Protein AF-A0A9X5YQU6-F1 (afdb_monomer)

pLDDT: mean 77.99, std 21.04, range [36.53, 97.44]

Structure (mmCIF, N/CA/C/O backbone):
data_AF-A0A9X5YQU6-F1
#
_entry.id   AF-A0A9X5YQU6-F1
#
loop_
_atom_site.group_PDB
_atom_site.id
_atom_site.type_symbol
_atom_site.label_atom_id
_atom_site.label_alt_id
_atom_site.label_comp_id
_atom_site.label_asym_id
_atom_site.label_entity_id
_atom_site.label_seq_id
_atom_site.pdbx_PDB_ins_code
_atom_site.Cartn_x
_atom_site.Cartn_y
_atom_site.Cartn_z
_atom_site.occupancy
_atom_site.B_iso_or_equiv
_atom_site.auth_seq_id
_atom_site.auth_comp_id
_atom_site.auth_asym_id
_atom_site.auth_atom_id
_atom_site.pdbx_PDB_model_num
ATOM 1 N N . MET A 1 1 ? -5.990 -52.268 -48.394 1.00 36.59 1 MET A N 1
ATOM 2 C CA . MET A 1 1 ? -4.850 -53.117 -47.986 1.00 36.59 1 MET A CA 1
ATOM 3 C C . MET A 1 1 ? -3.747 -52.198 -47.472 1.00 36.59 1 MET A C 1
ATOM 5 O O . MET A 1 1 ? -3.470 -51.213 -48.138 1.00 36.59 1 MET A O 1
ATOM 9 N N . LEU A 1 2 ? -3.183 -52.524 -46.304 1.00 39.97 2 LEU A N 1
ATOM 10 C CA . LEU A 1 2 ? -2.034 -51.907 -45.615 1.00 39.97 2 LEU A CA 1
ATOM 11 C C . LEU A 1 2 ? -2.177 -50.510 -44.978 1.00 39.97 2 LEU A C 1
ATOM 13 O O . LEU A 1 2 ? -1.785 -49.480 -45.511 1.00 39.97 2 LEU A O 1
ATOM 17 N N . VAL A 1 3 ? -2.608 -50.573 -43.717 1.00 42.12 3 VAL A N 1
ATOM 18 C CA . VAL A 1 3 ? -2.121 -49.786 -42.575 1.00 42.12 3 VAL A CA 1
ATOM 19 C C . VAL A 1 3 ? -0.593 -49.628 -42.616 1.00 42.12 3 VAL A C 1
ATOM 21 O O . VAL A 1 3 ? 0.120 -50.625 -42.755 1.00 42.12 3 VAL A O 1
ATOM 24 N N . ARG A 1 4 ? -0.080 -48.415 -42.373 1.00 48.62 4 ARG A N 1
ATOM 25 C CA . ARG A 1 4 ? 1.233 -48.230 -41.738 1.00 48.62 4 ARG A CA 1
ATOM 26 C C . ARG A 1 4 ? 1.148 -47.205 -40.614 1.00 48.62 4 ARG A C 1
ATOM 28 O O . ARG A 1 4 ? 0.778 -46.055 -40.799 1.00 48.62 4 ARG A O 1
ATOM 35 N N . TYR A 1 5 ? 1.474 -47.733 -39.448 1.00 43.97 5 TYR A N 1
ATOM 36 C CA . TYR A 1 5 ? 1.559 -47.144 -38.128 1.00 43.97 5 TYR A CA 1
ATOM 37 C C . TYR A 1 5 ? 2.980 -46.587 -37.969 1.00 43.97 5 TYR A C 1
ATOM 39 O O . TYR A 1 5 ? 3.937 -47.329 -38.200 1.00 43.97 5 TYR A O 1
ATOM 47 N N . THR A 1 6 ? 3.146 -45.336 -37.548 1.00 53.56 6 THR A N 1
ATOM 48 C CA . THR A 1 6 ? 4.414 -44.857 -36.980 1.00 53.56 6 THR A CA 1
ATOM 49 C C . THR A 1 6 ? 4.153 -44.274 -35.602 1.00 53.56 6 THR A C 1
ATOM 51 O O . THR A 1 6 ? 3.213 -43.523 -35.361 1.00 53.56 6 THR A O 1
ATOM 54 N N . ARG A 1 7 ? 4.968 -44.751 -34.669 1.00 45.12 7 ARG A N 1
ATOM 55 C CA . ARG A 1 7 ? 4.883 -44.606 -33.222 1.00 45.12 7 ARG A CA 1
ATOM 56 C C . ARG A 1 7 ? 6.059 -43.728 -32.780 1.00 45.12 7 ARG A C 1
ATOM 58 O O . ARG A 1 7 ? 7.145 -43.926 -33.309 1.00 45.12 7 ARG A O 1
ATOM 65 N N . GLN A 1 8 ? 5.834 -42.932 -31.726 1.00 43.31 8 GLN A N 1
ATOM 66 C CA . GLN A 1 8 ? 6.831 -42.334 -30.810 1.00 43.31 8 GLN A CA 1
ATOM 67 C C . GLN A 1 8 ? 7.637 -41.155 -31.407 1.00 43.31 8 GLN A C 1
ATOM 69 O O . GLN A 1 8 ? 8.024 -41.186 -32.562 1.00 43.31 8 GLN A O 1
ATOM 74 N N . LEU A 1 9 ? 7.867 -40.038 -30.710 1.00 42.62 9 LEU A N 1
ATOM 75 C CA . LEU A 1 9 ? 8.398 -39.896 -29.354 1.00 42.62 9 LEU A CA 1
ATOM 76 C C . LEU A 1 9 ? 7.898 -38.607 -28.680 1.00 42.62 9 LEU A C 1
ATOM 78 O O . LEU A 1 9 ? 7.739 -37.568 -29.314 1.00 42.62 9 LEU A O 1
ATOM 82 N N . ALA A 1 10 ? 7.693 -38.702 -27.369 1.00 45.94 10 ALA A N 1
ATOM 83 C CA . ALA A 1 10 ? 7.540 -37.575 -26.466 1.00 45.94 10 ALA A CA 1
ATOM 84 C C . ALA A 1 10 ? 8.817 -36.722 -26.444 1.00 45.94 10 ALA A C 1
ATOM 86 O O . ALA A 1 10 ? 9.927 -37.255 -26.428 1.00 45.94 10 ALA A O 1
ATOM 87 N N . THR A 1 11 ? 8.675 -35.402 -26.362 1.00 42.62 11 THR A N 1
ATOM 88 C CA . THR A 1 11 ? 9.759 -34.530 -25.895 1.00 42.62 11 THR A CA 1
ATOM 89 C C . THR A 1 11 ? 9.145 -33.392 -25.095 1.00 42.62 11 THR A C 1
ATOM 91 O O . THR A 1 11 ? 8.716 -32.375 -25.630 1.00 42.62 11 THR A O 1
ATOM 94 N N . ALA A 1 12 ? 9.054 -33.616 -23.786 1.00 43.91 12 ALA A N 1
ATOM 95 C CA . ALA A 1 12 ? 8.952 -32.547 -22.813 1.00 43.91 12 ALA A CA 1
ATOM 96 C C . ALA A 1 12 ? 10.276 -31.768 -22.830 1.00 43.91 12 ALA A C 1
ATOM 98 O O . ALA A 1 12 ? 11.337 -32.367 -22.669 1.00 43.91 12 ALA A O 1
ATOM 99 N N . ALA A 1 13 ? 10.214 -30.453 -23.016 1.00 45.66 13 ALA A N 1
ATOM 100 C CA . ALA A 1 13 ? 11.346 -29.559 -22.808 1.00 45.66 13 ALA A CA 1
ATOM 101 C C . ALA A 1 13 ? 11.006 -28.621 -21.643 1.00 45.66 13 ALA A C 1
ATOM 103 O O . ALA A 1 13 ? 10.491 -27.523 -21.825 1.00 45.66 13 ALA A O 1
ATOM 104 N N . LEU A 1 14 ? 11.265 -29.113 -20.430 1.00 39.38 14 LEU A N 1
ATOM 105 C CA . LEU A 1 14 ? 11.505 -28.281 -19.257 1.00 39.38 14 LEU A CA 1
ATOM 106 C C . LEU A 1 14 ? 12.853 -27.586 -19.461 1.00 39.38 14 LEU A C 1
ATOM 108 O O . LEU A 1 14 ? 13.876 -28.263 -19.549 1.00 39.38 14 LEU A O 1
ATOM 112 N N . ILE A 1 15 ? 12.863 -26.255 -19.504 1.00 48.75 15 ILE A N 1
ATOM 113 C CA . ILE A 1 15 ? 14.087 -25.476 -19.307 1.00 48.75 15 ILE A CA 1
ATOM 114 C C . ILE A 1 15 ? 13.987 -24.847 -17.921 1.00 48.75 15 ILE A C 1
ATOM 116 O O . ILE A 1 15 ? 13.190 -23.944 -17.678 1.00 48.75 15 ILE A O 1
ATOM 120 N N . VAL A 1 16 ? 14.784 -25.396 -17.010 1.00 46.94 16 VAL A N 1
ATOM 121 C CA . VAL A 1 16 ? 15.061 -24.886 -15.668 1.00 46.94 16 VAL A CA 1
ATOM 122 C C . VAL A 1 16 ? 16.506 -24.384 -15.652 1.00 46.94 16 VAL A C 1
ATOM 124 O O . VAL A 1 16 ? 17.370 -25.022 -16.252 1.00 46.94 16 VAL A O 1
ATOM 127 N N . ALA A 1 17 ? 16.727 -23.321 -14.865 1.00 47.94 17 ALA A N 1
ATOM 128 C CA . ALA A 1 17 ? 18.002 -22.793 -14.352 1.00 47.94 17 ALA A CA 1
ATOM 129 C C . ALA A 1 17 ? 18.835 -21.921 -15.316 1.00 47.94 17 ALA A C 1
ATOM 131 O O . ALA A 1 17 ? 18.934 -22.201 -16.500 1.00 47.94 17 ALA A O 1
ATOM 132 N N . ALA A 1 18 ? 19.531 -20.866 -14.883 1.00 47.47 18 ALA A N 1
ATOM 133 C CA . ALA A 1 18 ? 19.632 -20.177 -13.595 1.00 47.47 18 ALA A CA 1
ATOM 134 C C . ALA A 1 18 ? 20.396 -18.860 -13.835 1.00 47.47 18 ALA A C 1
ATOM 136 O O . ALA A 1 18 ? 21.397 -18.854 -14.547 1.00 47.47 18 ALA A O 1
ATOM 137 N N . GLY A 1 19 ? 19.969 -17.770 -13.198 1.00 41.84 19 GLY A N 1
ATOM 138 C CA . GLY A 1 19 ? 20.799 -16.587 -12.979 1.00 41.84 19 GLY A CA 1
ATOM 139 C C . GLY A 1 19 ? 21.247 -16.572 -11.523 1.00 41.84 19 GLY A C 1
ATOM 140 O O . GLY A 1 19 ? 20.490 -16.166 -10.648 1.00 41.84 19 GLY A O 1
ATOM 141 N N . LEU A 1 20 ? 22.451 -17.078 -11.261 1.00 44.97 20 LEU A N 1
ATOM 142 C CA . LEU A 1 20 ? 23.114 -17.035 -9.960 1.00 44.97 20 LEU A CA 1
ATOM 143 C C . LEU A 1 20 ? 23.617 -15.611 -9.685 1.00 44.97 20 LEU A C 1
ATOM 145 O O . LEU A 1 20 ? 24.660 -15.213 -10.196 1.00 44.97 20 LEU A O 1
ATOM 149 N N . GLY A 1 21 ? 22.908 -14.870 -8.839 1.00 43.97 21 GLY A N 1
ATOM 150 C CA . GLY A 1 21 ? 23.491 -13.798 -8.037 1.00 43.97 21 GLY A CA 1
ATOM 151 C C . GLY A 1 21 ? 23.770 -14.343 -6.640 1.00 43.97 21 GLY A C 1
ATOM 152 O O . GLY A 1 21 ? 22.859 -14.451 -5.826 1.00 43.97 21 GLY A O 1
ATOM 153 N N . MET A 1 22 ? 25.011 -14.751 -6.372 1.00 55.25 22 MET A N 1
ATOM 154 C CA . MET A 1 22 ? 25.433 -15.190 -5.042 1.00 55.25 22 MET A CA 1
ATOM 155 C C . MET A 1 22 ? 25.561 -13.982 -4.106 1.00 55.25 22 MET A C 1
ATOM 157 O O . MET A 1 22 ? 26.561 -13.271 -4.127 1.00 55.25 22 MET A O 1
ATOM 161 N N . GLY A 1 23 ? 24.557 -13.799 -3.254 1.00 40.53 23 GLY A N 1
ATOM 162 C CA . GLY A 1 23 ? 24.645 -13.105 -1.973 1.00 40.53 23 GLY A CA 1
ATOM 163 C C . GLY A 1 23 ? 24.073 -14.038 -0.90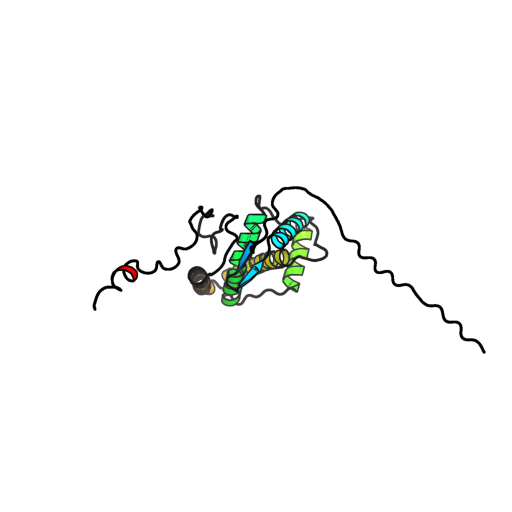7 1.00 40.53 23 GLY A C 1
ATOM 164 O O . GLY A 1 23 ? 22.960 -14.534 -1.044 1.00 40.53 23 GLY A O 1
ATOM 165 N N . ALA A 1 24 ? 24.883 -14.370 0.090 1.00 39.75 24 ALA A N 1
ATOM 166 C CA . ALA A 1 24 ? 24.650 -15.426 1.068 1.00 39.75 24 ALA A CA 1
ATOM 167 C C . ALA A 1 24 ? 23.357 -15.267 1.908 1.00 39.75 24 ALA A C 1
ATOM 169 O O . ALA A 1 24 ? 22.931 -14.156 2.208 1.00 39.75 24 ALA A O 1
ATOM 170 N N . CYS A 1 25 ? 22.812 -16.411 2.353 1.00 45.75 25 CYS A N 1
ATOM 171 C CA . CYS A 1 25 ? 21.700 -16.598 3.306 1.00 45.75 25 CYS A CA 1
ATOM 172 C C . CYS A 1 25 ? 20.262 -16.425 2.769 1.00 45.75 25 CYS A C 1
ATOM 174 O O . CYS A 1 25 ? 19.501 -15.577 3.231 1.00 45.75 25 CYS A 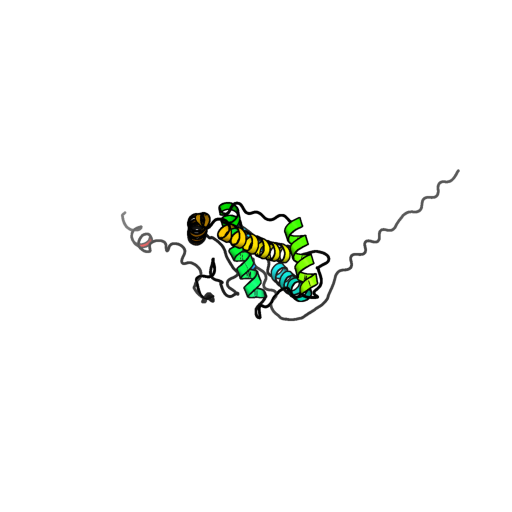O 1
ATOM 176 N N . SER A 1 26 ? 19.812 -17.337 1.902 1.00 43.44 26 SER A N 1
ATOM 177 C CA . SER A 1 26 ? 18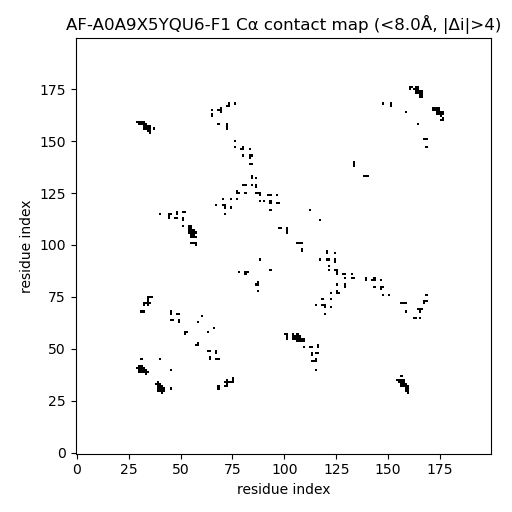.383 -17.572 1.619 1.00 43.44 26 SER A CA 1
ATOM 178 C C . SER A 1 26 ? 17.676 -18.274 2.796 1.00 43.44 26 SER A C 1
ATOM 180 O O . SER A 1 26 ? 17.098 -19.346 2.644 1.00 43.44 26 SER A O 1
ATOM 182 N N . ALA A 1 27 ? 17.733 -17.707 4.001 1.00 45.53 27 ALA A N 1
ATOM 183 C CA . ALA A 1 27 ? 16.906 -18.165 5.113 1.00 45.53 27 ALA A CA 1
ATOM 184 C C . ALA A 1 27 ? 15.466 -17.667 4.885 1.00 45.53 27 ALA A C 1
ATOM 186 O O . ALA A 1 27 ? 15.116 -16.563 5.295 1.00 45.53 27 ALA A O 1
ATOM 187 N N . HIS A 1 28 ? 14.638 -18.442 4.179 1.00 52.38 28 HIS A N 1
ATOM 188 C CA . HIS A 1 28 ? 13.181 -18.263 4.211 1.00 52.38 28 HIS A CA 1
ATOM 189 C C . HIS A 1 28 ? 12.593 -19.260 5.213 1.00 52.38 28 HIS A C 1
ATOM 191 O O . HIS A 1 28 ? 12.450 -20.442 4.906 1.00 52.38 28 HIS A O 1
ATOM 197 N N . PRO A 1 29 ? 12.245 -18.775 6.413 1.00 53.28 29 PRO A N 1
ATOM 198 C CA . PRO A 1 29 ? 10.864 -18.956 6.837 1.00 53.28 29 PRO A CA 1
ATOM 199 C C . PRO A 1 29 ? 10.295 -17.651 7.409 1.00 53.28 29 PRO A C 1
ATOM 201 O O . PRO A 1 29 ? 10.808 -17.095 8.376 1.00 53.28 29 PRO A O 1
ATOM 204 N N . GLY A 1 30 ? 9.216 -17.162 6.799 1.00 70.50 30 GLY A N 1
ATOM 205 C CA . GLY A 1 30 ? 8.407 -16.074 7.343 1.00 70.50 30 GLY A CA 1
ATOM 206 C C . GLY A 1 30 ? 7.910 -15.101 6.280 1.00 70.50 30 GLY A C 1
ATOM 207 O O . GLY A 1 30 ? 8.664 -14.672 5.404 1.00 70.50 30 GLY A O 1
ATOM 208 N N . ALA A 1 31 ? 6.636 -14.734 6.393 1.00 88.12 31 ALA A N 1
ATOM 209 C CA . ALA A 1 31 ? 6.042 -13.607 5.689 1.00 88.12 31 ALA A CA 1
ATOM 210 C C . ALA A 1 31 ? 6.908 -12.344 5.836 1.00 88.12 31 ALA A C 1
ATOM 212 O O . ALA A 1 31 ? 7.532 -12.137 6.878 1.00 88.12 31 ALA A O 1
ATOM 213 N N . ALA A 1 32 ? 6.942 -11.491 4.813 1.00 92.25 32 ALA A N 1
ATOM 214 C CA . ALA A 1 32 ? 7.393 -10.112 4.960 1.00 92.25 32 ALA A CA 1
ATOM 215 C C . ALA A 1 32 ? 6.386 -9.312 5.797 1.00 92.25 32 ALA A C 1
ATOM 217 O O . ALA A 1 32 ? 6.794 -8.573 6.692 1.00 92.25 32 ALA A O 1
ATOM 218 N N . VAL A 1 33 ? 5.093 -9.498 5.511 1.00 93.88 33 VAL A N 1
ATOM 219 C CA . VAL A 1 33 ? 3.958 -8.885 6.211 1.00 93.88 33 VAL A CA 1
ATOM 220 C C . VAL A 1 33 ? 2.815 -9.897 6.288 1.00 93.88 33 VAL A C 1
ATOM 222 O O . VAL A 1 33 ? 2.523 -10.571 5.300 1.00 93.88 33 VAL A O 1
ATOM 225 N N . VAL A 1 34 ? 2.164 -9.981 7.442 1.00 93.88 34 VAL A N 1
ATOM 226 C CA . VAL A 1 34 ? 0.837 -10.573 7.635 1.00 93.88 34 VAL A CA 1
ATOM 227 C C . VAL A 1 34 ? -0.079 -9.439 8.080 1.00 93.88 34 VAL A C 1
ATOM 229 O O . VAL A 1 34 ? 0.239 -8.756 9.051 1.00 93.88 34 VAL A O 1
ATOM 232 N N . THR A 1 35 ? -1.158 -9.180 7.351 1.00 93.94 35 THR A N 1
ATOM 233 C CA . THR A 1 35 ? -2.113 -8.107 7.673 1.00 93.94 35 THR A CA 1
ATOM 234 C C . THR A 1 35 ? -3.050 -8.515 8.817 1.00 93.94 35 THR A C 1
ATOM 236 O O . THR A 1 35 ? -3.077 -9.682 9.210 1.00 93.94 35 THR A O 1
ATOM 239 N N . SER A 1 36 ? -3.852 -7.579 9.337 1.00 90.69 36 SER A N 1
ATOM 240 C CA . SER A 1 36 ? -4.857 -7.875 10.374 1.00 90.69 36 SER A CA 1
ATOM 241 C C . SER A 1 36 ? -5.938 -8.847 9.890 1.00 90.69 36 SER A C 1
ATOM 243 O O . SER A 1 36 ? -6.470 -9.623 10.677 1.00 90.69 36 SER A O 1
ATOM 245 N N . SER A 1 37 ? -6.238 -8.841 8.590 1.00 92.38 37 SER A N 1
ATOM 246 C CA . SER A 1 37 ? -7.135 -9.785 7.915 1.00 92.38 37 SER A CA 1
ATOM 247 C C . SER A 1 37 ? -6.510 -11.174 7.688 1.00 92.38 37 SER A C 1
ATOM 249 O O . SER A 1 37 ? -7.162 -12.066 7.145 1.00 92.38 37 SER A O 1
ATOM 251 N N . GLY A 1 38 ? -5.255 -11.387 8.105 1.00 91.75 38 GLY A N 1
ATOM 252 C CA . GLY A 1 38 ? -4.528 -12.654 7.962 1.00 91.75 38 GLY A CA 1
ATOM 253 C C . GLY A 1 38 ? -3.868 -12.844 6.594 1.00 91.75 38 GLY A C 1
ATOM 254 O O . GLY A 1 38 ? -3.310 -13.906 6.302 1.00 91.75 38 GLY A O 1
ATOM 255 N N . VAL A 1 39 ? -3.899 -11.821 5.739 1.00 95.00 39 VAL A N 1
ATOM 256 C CA . VAL A 1 39 ? -3.323 -11.887 4.403 1.00 95.00 39 VAL A CA 1
ATOM 257 C C . VAL A 1 39 ? -1.800 -11.842 4.487 1.00 95.00 39 VAL A C 1
ATOM 259 O O . VAL A 1 39 ? -1.215 -10.922 5.048 1.00 95.00 39 VAL A O 1
ATOM 262 N N . THR A 1 40 ? -1.143 -12.836 3.892 1.00 95.25 40 THR A N 1
ATOM 263 C CA . THR A 1 40 ? 0.317 -12.968 3.917 1.00 95.25 40 THR A CA 1
ATOM 264 C C . THR A 1 40 ? 0.955 -12.474 2.617 1.00 95.25 40 THR A C 1
ATOM 266 O O . THR A 1 40 ? 0.485 -12.799 1.523 1.00 95.25 40 THR A O 1
ATOM 269 N N . TYR A 1 41 ? 2.054 -11.732 2.747 1.00 95.69 41 TYR A N 1
ATOM 270 C CA . TYR A 1 41 ? 2.932 -11.302 1.658 1.00 95.69 41 TYR A CA 1
ATOM 271 C C . TYR A 1 41 ? 4.361 -11.758 1.934 1.00 95.69 41 TYR A C 1
ATOM 273 O O . TYR A 1 41 ? 4.877 -11.596 3.041 1.00 95.69 41 TYR A O 1
ATOM 281 N N . SER A 1 42 ? 5.011 -12.332 0.933 1.00 94.94 42 SER A N 1
ATOM 282 C CA . SER A 1 42 ? 6.382 -12.834 0.994 1.00 94.94 42 SER A CA 1
ATOM 283 C C . SER A 1 42 ? 7.417 -11.740 0.728 1.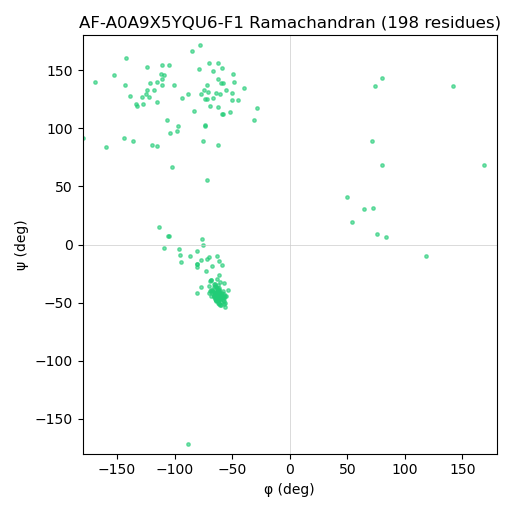00 94.94 42 SER A C 1
ATOM 285 O O . SER A 1 42 ? 7.117 -10.654 0.238 1.00 94.94 42 SER A O 1
ATOM 287 N N . ASN A 1 43 ? 8.683 -12.033 1.031 1.00 92.31 43 ASN A N 1
ATOM 288 C CA . ASN A 1 43 ? 9.772 -11.109 0.713 1.00 92.31 43 ASN A CA 1
ATOM 289 C C . ASN A 1 43 ? 10.028 -10.998 -0.792 1.00 92.31 43 ASN A C 1
ATOM 291 O O . ASN A 1 43 ? 10.410 -9.927 -1.245 1.00 92.31 43 ASN A O 1
ATOM 295 N N . ALA A 1 44 ? 9.791 -12.080 -1.539 1.00 93.50 44 ALA A N 1
ATOM 296 C CA . ALA A 1 44 ? 9.922 -12.089 -2.991 1.00 93.50 44 ALA A CA 1
ATOM 297 C C . ALA A 1 44 ? 8.886 -11.165 -3.645 1.00 93.50 44 ALA A C 1
ATOM 299 O O . ALA A 1 44 ? 9.240 -10.387 -4.519 1.00 93.50 44 ALA A O 1
ATOM 300 N N . GLU A 1 45 ? 7.636 -11.171 -3.164 1.00 95.81 45 GLU A N 1
ATOM 301 C CA . GLU A 1 45 ? 6.609 -10.241 -3.657 1.00 95.81 45 GLU A CA 1
ATOM 302 C C . GLU A 1 45 ? 6.947 -8.775 -3.326 1.00 95.81 45 GLU A C 1
ATOM 304 O O . GLU A 1 45 ? 6.649 -7.878 -4.112 1.00 95.81 45 GLU A O 1
ATOM 309 N N . VAL A 1 46 ? 7.587 -8.509 -2.178 1.00 94.94 46 VAL A N 1
ATOM 310 C CA . VAL A 1 46 ? 8.068 -7.158 -1.829 1.00 94.94 46 VAL A CA 1
ATOM 311 C C . VAL A 1 46 ? 9.208 -6.715 -2.751 1.00 94.94 46 VAL A C 1
ATOM 313 O O . VAL A 1 46 ? 9.253 -5.554 -3.146 1.00 94.94 46 VAL A O 1
ATOM 316 N N . GLU A 1 47 ? 10.123 -7.617 -3.099 1.00 93.69 47 GLU A N 1
ATOM 317 C CA . GLU A 1 47 ? 11.240 -7.332 -4.007 1.00 93.69 47 GLU A CA 1
ATOM 318 C C . GLU A 1 47 ? 10.766 -7.138 -5.455 1.00 93.69 47 GLU A C 1
ATOM 320 O O . GLU A 1 47 ? 11.162 -6.173 -6.108 1.00 93.69 47 GLU A O 1
ATOM 325 N N . GLU A 1 48 ? 9.835 -7.975 -5.923 1.00 95.25 48 GLU A N 1
ATOM 326 C CA . GLU A 1 48 ? 9.164 -7.807 -7.215 1.00 95.25 48 GLU A CA 1
ATOM 327 C C . GLU A 1 48 ? 8.468 -6.442 -7.301 1.00 95.25 48 GLU A C 1
ATOM 329 O O . GLU A 1 48 ? 8.631 -5.715 -8.283 1.00 95.25 48 GLU A O 1
ATOM 334 N N . ALA A 1 49 ? 7.733 -6.057 -6.255 1.00 96.00 49 ALA A N 1
ATOM 335 C CA . ALA A 1 49 ? 7.072 -4.762 -6.216 1.00 96.00 49 ALA A CA 1
ATOM 336 C C . ALA A 1 49 ? 8.061 -3.595 -6.188 1.00 96.00 49 ALA A C 1
ATOM 338 O O . ALA A 1 49 ? 7.817 -2.581 -6.836 1.00 96.00 49 ALA A O 1
ATOM 339 N N . ALA A 1 50 ? 9.195 -3.727 -5.495 1.00 94.75 50 ALA A N 1
ATOM 340 C CA . ALA A 1 50 ? 10.231 -2.699 -5.511 1.00 94.75 50 ALA A CA 1
ATOM 341 C C . ALA A 1 50 ? 10.773 -2.468 -6.930 1.00 94.75 50 ALA A C 1
ATOM 343 O O . ALA A 1 50 ? 10.913 -1.315 -7.345 1.00 94.75 50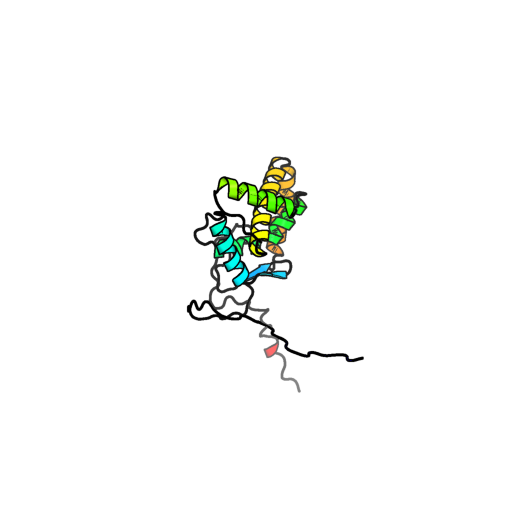 ALA A O 1
ATOM 344 N N . GLN A 1 51 ? 11.001 -3.543 -7.691 1.00 93.56 51 GLN A N 1
ATOM 345 C CA . GLN A 1 51 ? 11.423 -3.444 -9.087 1.00 93.56 51 GLN A CA 1
ATOM 346 C C . GLN A 1 51 ? 10.337 -2.805 -9.966 1.00 93.56 51 GLN A C 1
ATOM 348 O O . GLN A 1 51 ? 10.625 -1.874 -10.714 1.00 93.56 51 GLN A O 1
ATOM 353 N N . GLN A 1 52 ? 9.078 -3.236 -9.836 1.00 95.25 52 GLN A N 1
ATOM 354 C CA . GLN A 1 52 ? 7.974 -2.671 -10.622 1.00 95.25 52 GLN A CA 1
ATOM 355 C C . GLN A 1 52 ? 7.753 -1.182 -10.321 1.00 95.25 52 GLN A C 1
ATOM 357 O O . GLN A 1 52 ? 7.561 -0.395 -11.244 1.00 95.25 52 GLN A O 1
ATOM 362 N N . LEU A 1 53 ? 7.841 -0.760 -9.055 1.00 93.50 53 LEU A N 1
ATOM 363 C CA . LEU A 1 53 ? 7.754 0.655 -8.679 1.00 93.50 53 LEU A CA 1
ATOM 364 C C . LEU A 1 53 ? 8.899 1.488 -9.259 1.00 93.50 53 LEU A C 1
ATOM 366 O O . LEU A 1 53 ? 8.679 2.639 -9.642 1.00 93.50 53 LEU A O 1
ATOM 370 N N . PHE A 1 54 ? 10.107 0.923 -9.320 1.00 91.25 54 PHE A N 1
ATOM 371 C CA . PHE A 1 54 ? 11.254 1.573 -9.945 1.00 91.25 54 PHE A CA 1
ATOM 372 C C . PHE A 1 54 ? 1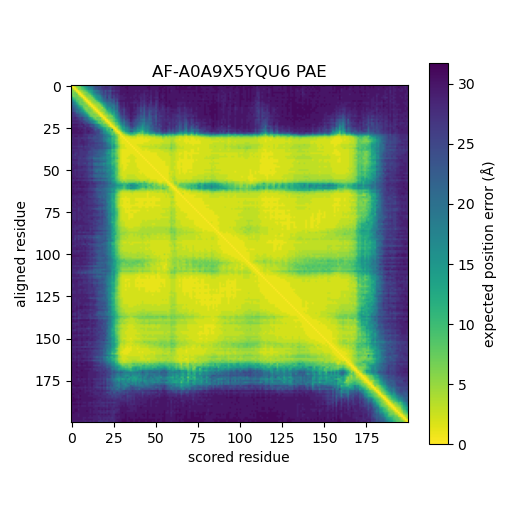1.021 1.779 -11.449 1.00 91.25 54 PHE A C 1
ATOM 374 O O . PHE A 1 54 ? 11.148 2.903 -11.937 1.00 91.25 54 PHE A O 1
ATOM 381 N N . ASP A 1 55 ? 10.585 0.740 -12.166 1.00 92.12 55 ASP A N 1
ATOM 382 C CA . ASP A 1 55 ? 10.306 0.802 -13.610 1.00 92.12 55 ASP A CA 1
ATOM 383 C C . ASP A 1 55 ? 9.152 1.770 -13.936 1.00 92.12 55 ASP A C 1
ATOM 385 O O . ASP A 1 55 ? 9.188 2.520 -14.918 1.00 92.12 55 ASP A O 1
ATOM 389 N N . MET A 1 56 ? 8.143 1.813 -13.065 1.00 93.25 56 MET A N 1
ATOM 390 C CA . MET A 1 56 ? 7.025 2.757 -13.134 1.00 93.25 56 MET A CA 1
ATOM 391 C C . MET A 1 56 ? 7.422 4.196 -12.773 1.00 93.25 56 MET A C 1
ATOM 393 O O . MET A 1 56 ? 6.633 5.118 -13.001 1.00 93.25 56 MET A O 1
ATOM 397 N N . LYS A 1 57 ? 8.620 4.406 -12.204 1.00 91.06 57 LYS A N 1
ATOM 398 C CA . LYS A 1 57 ? 9.042 5.667 -11.571 1.00 91.06 57 LYS A CA 1
ATOM 399 C C . LYS A 1 57 ? 7.998 6.173 -10.568 1.00 91.06 57 LYS A C 1
ATOM 401 O O . LYS A 1 57 ? 7.673 7.356 -10.532 1.00 91.06 57 LYS A O 1
ATOM 406 N N . ALA A 1 58 ? 7.437 5.245 -9.798 1.00 85.12 58 ALA A N 1
ATOM 407 C CA . ALA A 1 58 ? 6.295 5.457 -8.909 1.00 85.12 58 ALA A CA 1
ATOM 408 C C . ALA A 1 58 ? 6.686 5.527 -7.422 1.00 85.12 58 ALA A C 1
ATOM 410 O O . ALA A 1 58 ? 5.816 5.537 -6.555 1.00 85.12 58 ALA A O 1
ATOM 411 N N . SER A 1 59 ? 7.983 5.548 -7.105 1.00 79.19 59 SER A N 1
ATOM 412 C CA . SER A 1 59 ? 8.475 5.661 -5.732 1.00 79.19 59 SER A CA 1
ATOM 413 C C . SER A 1 59 ? 9.494 6.784 -5.604 1.00 79.19 59 SER A C 1
ATOM 415 O O . SER A 1 59 ? 10.508 6.794 -6.296 1.00 79.19 59 SER A O 1
ATOM 417 N N . GLU A 1 60 ? 9.249 7.676 -4.649 1.00 68.31 60 GLU A N 1
ATOM 418 C CA . GLU A 1 60 ? 10.193 8.713 -4.212 1.00 68.31 60 GLU A CA 1
ATOM 419 C C . GLU A 1 60 ? 10.987 8.284 -2.960 1.00 68.31 60 GLU A C 1
ATOM 421 O O . GLU A 1 60 ? 11.871 9.003 -2.497 1.00 68.31 60 GLU A O 1
ATOM 426 N N . SER A 1 61 ? 10.677 7.111 -2.390 1.00 70.88 61 SER A N 1
ATOM 427 C CA . SER A 1 61 ? 11.299 6.621 -1.155 1.00 70.88 61 SER A CA 1
ATOM 428 C C . SER A 1 61 ? 12.728 6.138 -1.393 1.00 70.88 61 SER A C 1
ATOM 430 O O . SER A 1 61 ? 12.975 5.327 -2.287 1.00 70.88 61 SER A O 1
ATOM 432 N N . THR A 1 62 ? 13.655 6.562 -0.532 1.00 71.62 62 THR A N 1
ATOM 433 C CA . THR A 1 62 ? 15.034 6.050 -0.488 1.00 71.62 62 THR A CA 1
ATOM 434 C C . THR A 1 62 ? 15.121 4.635 0.089 1.00 71.62 62 THR A C 1
ATOM 436 O O . THR A 1 62 ? 16.058 3.908 -0.231 1.00 71.62 62 THR A O 1
ATOM 439 N N . ASP A 1 63 ? 14.127 4.217 0.881 1.00 84.94 63 ASP A N 1
ATOM 440 C CA . ASP A 1 63 ? 13.933 2.835 1.332 1.00 84.94 63 ASP A CA 1
ATOM 441 C C . ASP A 1 63 ? 12.574 2.328 0.833 1.00 84.94 63 ASP A C 1
ATOM 443 O O . ASP A 1 63 ? 11.529 2.434 1.490 1.00 84.94 63 ASP A O 1
ATOM 447 N N . ILE A 1 64 ? 12.584 1.828 -0.402 1.00 87.56 64 ILE A N 1
ATOM 448 C CA . ILE A 1 64 ? 11.402 1.288 -1.079 1.00 87.56 64 ILE A CA 1
ATOM 449 C C . ILE A 1 64 ? 10.858 0.079 -0.306 1.00 87.56 64 ILE A C 1
ATOM 451 O O . ILE A 1 64 ? 9.652 -0.033 -0.105 1.00 87.56 64 ILE A O 1
ATOM 455 N N . GLY A 1 65 ? 11.731 -0.797 0.201 1.00 91.12 65 GLY A N 1
ATOM 456 C CA . GLY A 1 65 ? 11.323 -2.004 0.918 1.00 91.12 65 GLY A CA 1
ATOM 457 C C . GLY A 1 65 ? 10.573 -1.700 2.217 1.00 91.12 65 GLY A C 1
ATOM 458 O O . GLY A 1 65 ? 9.542 -2.317 2.495 1.00 91.12 65 GLY A O 1
ATOM 459 N N . TYR A 1 66 ? 11.059 -0.745 3.014 1.00 89.94 66 TYR A N 1
ATOM 460 C CA . TYR A 1 66 ? 10.340 -0.262 4.194 1.00 89.94 66 TYR A CA 1
ATOM 461 C C . TYR A 1 66 ? 8.990 0.365 3.815 1.00 89.94 66 TYR A C 1
ATOM 463 O O . TYR A 1 66 ? 7.968 0.029 4.417 1.00 89.94 66 TYR A O 1
ATOM 471 N N . GLY A 1 67 ? 8.965 1.209 2.776 1.00 90.69 67 GLY A N 1
ATOM 472 C CA . GLY A 1 67 ? 7.741 1.843 2.278 1.00 90.69 67 GLY A CA 1
ATOM 473 C C . GLY A 1 67 ? 6.667 0.832 1.861 1.00 90.69 67 GLY A C 1
ATOM 474 O O . GLY A 1 67 ? 5.510 0.958 2.266 1.00 90.69 67 GLY A O 1
ATOM 475 N N . ILE A 1 68 ? 7.060 -0.216 1.131 1.00 94.75 68 ILE A N 1
ATOM 476 C CA . ILE A 1 68 ? 6.162 -1.300 0.715 1.00 94.75 68 ILE A CA 1
ATOM 477 C C . ILE A 1 68 ? 5.576 -2.010 1.935 1.00 94.75 68 ILE A C 1
ATOM 479 O O . ILE A 1 68 ? 4.358 -2.128 2.048 1.00 94.75 68 ILE A O 1
ATOM 483 N N . ARG A 1 69 ? 6.418 -2.454 2.881 1.00 94.25 69 ARG A N 1
ATOM 484 C CA . ARG A 1 69 ? 5.941 -3.183 4.071 1.00 94.25 69 ARG A CA 1
ATOM 485 C C . ARG A 1 69 ? 5.016 -2.327 4.928 1.00 94.25 69 ARG A C 1
ATOM 487 O O . ARG A 1 69 ? 3.998 -2.829 5.389 1.00 94.25 69 ARG A O 1
ATOM 494 N N . LYS A 1 70 ? 5.325 -1.035 5.086 1.00 91.81 70 LYS A N 1
ATOM 495 C CA . LYS A 1 70 ? 4.447 -0.068 5.756 1.00 91.81 70 LYS A CA 1
ATOM 496 C C . LYS A 1 70 ? 3.093 0.046 5.063 1.00 91.81 70 LYS A C 1
ATOM 498 O O . LYS A 1 70 ? 2.072 0.051 5.743 1.00 91.81 70 LYS A O 1
ATOM 503 N N . SER A 1 71 ? 3.076 0.153 3.739 1.00 93.50 71 SER A N 1
ATOM 504 C CA . SER A 1 71 ? 1.831 0.275 2.980 1.00 93.50 71 SER A CA 1
ATOM 505 C C . SER A 1 71 ? 0.982 -0.998 3.086 1.00 93.50 71 SER A C 1
ATOM 507 O O . SER A 1 71 ? -0.193 -0.917 3.428 1.00 93.50 71 SER A O 1
ATOM 509 N N . LEU A 1 72 ? 1.592 -2.180 2.938 1.00 95.69 72 LEU A N 1
ATOM 510 C CA . LEU A 1 72 ? 0.914 -3.470 3.133 1.00 95.69 72 LEU A CA 1
ATOM 511 C C . LEU A 1 72 ? 0.338 -3.617 4.549 1.00 95.69 72 LEU A C 1
ATOM 513 O O . LEU A 1 72 ? -0.806 -4.027 4.714 1.00 95.69 72 LEU A O 1
ATOM 517 N N . ALA A 1 73 ? 1.108 -3.236 5.568 1.00 92.81 73 ALA A N 1
ATOM 518 C CA . ALA A 1 73 ? 0.695 -3.274 6.969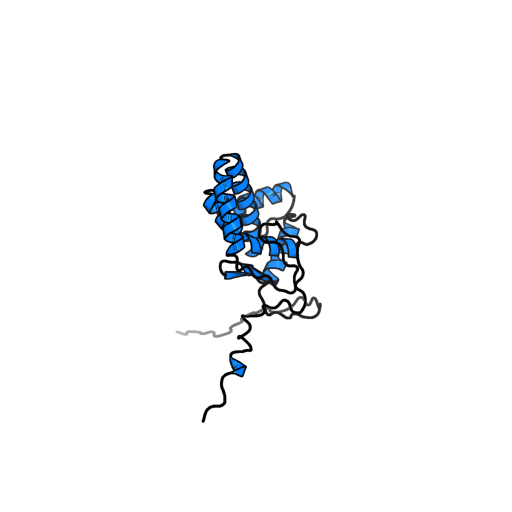 1.00 92.81 73 ALA A CA 1
ATOM 519 C C . ALA A 1 73 ? -0.512 -2.376 7.285 1.00 92.81 73 ALA A C 1
ATOM 521 O O . ALA A 1 73 ? -1.246 -2.639 8.232 1.00 92.81 73 ALA A O 1
ATOM 522 N N . ASN A 1 74 ? -0.722 -1.316 6.505 1.00 92.12 74 ASN A N 1
ATOM 523 C CA . ASN A 1 74 ? -1.825 -0.375 6.693 1.00 92.12 74 ASN A CA 1
ATOM 524 C C . ASN A 1 74 ? -2.936 -0.539 5.642 1.00 92.12 74 ASN A C 1
ATOM 526 O O . ASN A 1 74 ? -3.851 0.279 5.611 1.00 92.12 74 ASN A O 1
ATOM 530 N N . HIS A 1 75 ? -2.885 -1.571 4.792 1.00 95.38 75 HIS A N 1
ATOM 531 C CA . HIS A 1 75 ? -3.896 -1.777 3.752 1.00 95.38 75 HIS A CA 1
ATOM 532 C C . HIS A 1 75 ? -5.295 -1.993 4.347 1.00 95.38 75 HIS A C 1
ATOM 534 O O . HIS A 1 75 ? -6.214 -1.255 4.009 1.00 95.38 75 HIS A O 1
ATOM 540 N N . ASP A 1 76 ? -5.446 -2.914 5.307 1.00 95.19 76 ASP A N 1
ATOM 541 C CA . ASP A 1 76 ? -6.749 -3.183 5.941 1.00 95.19 76 ASP A CA 1
ATOM 542 C C . ASP A 1 76 ? -7.321 -1.937 6.647 1.00 95.19 76 ASP A C 1
ATOM 544 O O . ASP A 1 76 ? -8.534 -1.727 6.668 1.00 95.19 76 ASP A O 1
ATOM 548 N N . LEU A 1 77 ? -6.449 -1.079 7.194 1.00 93.75 77 LEU A N 1
ATOM 549 C CA . LEU A 1 77 ? -6.850 0.209 7.760 1.00 93.75 77 LEU A CA 1
ATOM 550 C C . LEU A 1 77 ? -7.432 1.126 6.679 1.00 93.75 77 LEU A C 1
ATOM 552 O O . LEU A 1 77 ? -8.486 1.717 6.893 1.00 93.75 77 LEU A O 1
ATOM 556 N N . LEU A 1 78 ? -6.760 1.251 5.530 1.00 94.44 78 LEU A N 1
ATOM 557 C CA . LEU A 1 78 ? -7.245 2.068 4.414 1.00 94.44 78 LEU A CA 1
ATOM 558 C C . LEU A 1 78 ? -8.576 1.549 3.870 1.00 94.44 78 LEU A C 1
ATOM 560 O O . LEU A 1 78 ? -9.453 2.357 3.581 1.00 94.44 78 LEU A O 1
ATOM 564 N N . VAL A 1 79 ? -8.752 0.229 3.789 1.00 96.50 79 VAL A N 1
ATOM 565 C CA . VAL A 1 79 ? -10.031 -0.385 3.409 1.00 96.50 79 VAL A CA 1
ATOM 566 C C . VAL A 1 79 ? -11.118 -0.033 4.428 1.00 96.50 79 VAL A C 1
ATOM 568 O O . VAL A 1 79 ? -12.150 0.509 4.048 1.00 96.50 79 VAL A O 1
ATOM 571 N N . THR A 1 80 ? -10.859 -0.224 5.726 1.00 94.50 80 THR A N 1
ATOM 572 C CA . THR A 1 80 ? -11.818 0.073 6.812 1.00 94.50 80 THR A CA 1
ATOM 573 C C . THR A 1 80 ? -12.224 1.552 6.839 1.00 94.50 80 THR A C 1
ATOM 575 O O . THR A 1 80 ? -13.400 1.902 6.978 1.00 94.50 80 THR A O 1
ATOM 578 N N . VAL A 1 81 ? -11.249 2.451 6.698 1.00 93.56 81 VAL A N 1
ATOM 579 C CA . VAL A 1 81 ? -11.501 3.896 6.638 1.00 93.56 81 VAL A CA 1
ATOM 580 C C . VAL A 1 81 ? -12.247 4.260 5.354 1.00 93.56 81 VAL A C 1
ATOM 582 O O . VAL A 1 81 ? -13.163 5.080 5.395 1.00 93.56 81 VAL A O 1
ATOM 585 N N . GLY A 1 82 ? -11.900 3.626 4.232 1.00 94.88 82 GLY A N 1
ATOM 586 C CA . GLY A 1 82 ? -12.606 3.756 2.962 1.00 94.88 82 GLY A CA 1
ATOM 587 C C . GLY A 1 82 ? -14.081 3.407 3.105 1.00 94.88 82 GLY A C 1
ATOM 588 O O . GLY A 1 82 ? -14.934 4.246 2.822 1.00 94.88 82 GLY A O 1
ATOM 589 N N . GLU A 1 83 ? -14.389 2.229 3.642 1.00 96.56 83 GLU A N 1
ATOM 590 C CA . GLU A 1 83 ? -15.757 1.781 3.915 1.00 96.56 83 GLU A CA 1
ATOM 591 C C . GLU A 1 83 ? -16.514 2.769 4.812 1.00 96.56 83 GLU A C 1
ATOM 593 O O . GLU A 1 83 ? -17.645 3.147 4.501 1.00 96.56 83 GLU A O 1
ATOM 598 N N . THR A 1 84 ? -15.865 3.265 5.870 1.00 94.31 84 THR A N 1
ATOM 599 C CA . THR A 1 84 ? -16.431 4.272 6.785 1.00 94.31 84 THR A CA 1
ATOM 600 C C . THR A 1 84 ? -16.766 5.584 6.067 1.00 94.31 84 THR A C 1
ATOM 602 O O . THR A 1 84 ? -17.794 6.203 6.339 1.00 94.31 84 THR A O 1
ATOM 605 N N . ALA A 1 85 ? -15.932 5.997 5.111 1.00 93.50 85 ALA A N 1
ATOM 606 C CA . ALA A 1 85 ? -16.170 7.169 4.273 1.00 93.50 85 ALA A CA 1
ATOM 607 C C . ALA A 1 85 ? -17.140 6.898 3.098 1.00 93.50 85 ALA A C 1
ATOM 609 O O . ALA A 1 85 ? -17.506 7.825 2.370 1.00 93.50 85 ALA A O 1
ATOM 610 N N . GLY A 1 86 ? -17.573 5.650 2.885 1.00 95.31 86 GLY A N 1
ATOM 611 C CA . GLY A 1 86 ? -18.377 5.246 1.726 1.00 95.31 86 GLY A CA 1
ATOM 612 C C . GLY A 1 86 ? -17.583 5.215 0.413 1.00 95.31 86 GLY A C 1
ATOM 613 O O . GLY A 1 86 ? -18.128 5.505 -0.652 1.00 95.31 86 GLY A O 1
ATOM 614 N N . VAL A 1 87 ? -16.291 4.909 0.495 1.00 95.25 87 VAL A N 1
ATOM 615 C CA . VAL A 1 87 ? -15.332 4.811 -0.609 1.00 95.25 87 VAL A CA 1
ATOM 616 C C . VAL A 1 87 ? -14.927 3.351 -0.803 1.00 95.25 87 VAL A C 1
ATOM 618 O O . VAL A 1 87 ? -14.651 2.631 0.149 1.00 95.25 87 VAL A O 1
ATOM 621 N N . SER A 1 88 ? -14.848 2.924 -2.060 1.00 93.88 88 SER A N 1
ATOM 622 C CA . SER A 1 88 ? -14.247 1.650 -2.462 1.00 93.88 88 SER A CA 1
ATOM 623 C C . SER A 1 88 ? -13.486 1.839 -3.771 1.00 93.88 88 SER A C 1
ATOM 625 O O . SER A 1 88 ? -13.716 2.816 -4.492 1.00 93.88 88 SER A O 1
ATOM 627 N N . VAL A 1 89 ? -12.567 0.921 -4.062 1.00 95.12 89 VAL A N 1
ATOM 628 C CA . VAL A 1 89 ? -11.734 0.953 -5.266 1.00 95.12 89 VAL A CA 1
ATOM 629 C C . VAL A 1 89 ? -11.947 -0.318 -6.074 1.00 95.12 89 VAL A C 1
ATOM 631 O O . VAL A 1 89 ? -12.058 -1.414 -5.538 1.00 95.12 89 VAL A O 1
ATOM 634 N N . THR A 1 90 ? -12.023 -0.152 -7.388 1.00 94.88 90 THR A N 1
ATOM 635 C CA . THR A 1 90 ? -12.117 -1.239 -8.366 1.00 94.88 90 THR A CA 1
ATOM 636 C C . THR A 1 90 ? -10.788 -1.430 -9.087 1.00 94.88 90 THR A C 1
ATOM 638 O O . THR A 1 90 ? -10.035 -0.471 -9.281 1.00 94.88 90 THR A O 1
ATOM 641 N N . ASP A 1 91 ? -10.539 -2.638 -9.595 1.00 93.12 91 ASP A N 1
ATOM 642 C CA . ASP A 1 91 ? -9.334 -2.936 -10.383 1.00 93.12 91 ASP A CA 1
ATOM 643 C C . ASP A 1 91 ? -9.153 -1.979 -11.571 1.00 93.12 91 ASP A C 1
ATOM 645 O O . ASP A 1 91 ? -8.046 -1.509 -11.834 1.00 93.12 91 ASP A O 1
ATOM 649 N N . THR A 1 92 ? -10.248 -1.610 -12.245 1.00 94.56 92 THR A N 1
ATOM 650 C CA . THR A 1 92 ? -10.224 -0.669 -13.374 1.00 94.56 92 THR A CA 1
ATOM 651 C C . THR A 1 92 ? -9.790 0.738 -12.959 1.00 94.56 92 THR A C 1
ATOM 653 O O . THR A 1 92 ? -9.091 1.414 -13.718 1.00 94.56 92 THR A O 1
ATOM 656 N N . GLN A 1 93 ? -10.168 1.198 -11.762 1.00 95.69 93 GLN A N 1
ATOM 657 C CA . GLN A 1 93 ? -9.683 2.477 -11.235 1.00 95.69 93 GLN A CA 1
ATOM 658 C C . GLN A 1 93 ? -8.185 2.412 -10.943 1.00 95.69 93 GLN A C 1
ATOM 660 O O . GLN A 1 93 ? -7.471 3.355 -11.279 1.00 95.69 93 GLN A O 1
ATOM 665 N N . VAL A 1 94 ? -7.697 1.289 -10.407 1.00 96.25 94 VAL A N 1
ATOM 666 C CA . VAL A 1 94 ? -6.260 1.068 -10.190 1.00 96.25 94 VAL A CA 1
ATOM 667 C C . VAL A 1 94 ? -5.500 1.081 -11.518 1.00 96.25 94 VAL A C 1
ATOM 669 O O . VAL A 1 94 ? -4.505 1.790 -11.642 1.00 96.25 94 VAL A O 1
ATOM 672 N N . ASP A 1 95 ? -5.978 0.362 -12.537 1.00 94.75 95 ASP A N 1
ATOM 673 C CA . ASP A 1 95 ? -5.356 0.361 -13.870 1.00 94.75 95 ASP A CA 1
ATOM 674 C C . ASP A 1 95 ? -5.315 1.765 -14.481 1.00 94.75 95 ASP A C 1
ATOM 676 O O . ASP A 1 95 ? -4.290 2.198 -15.013 1.00 94.75 95 ASP A O 1
ATOM 680 N N . THR A 1 96 ? -6.423 2.499 -14.373 1.00 94.81 96 THR A N 1
ATOM 681 C CA . THR A 1 96 ? -6.531 3.867 -14.888 1.00 94.81 96 THR A CA 1
ATOM 682 C C . THR A 1 96 ? -5.556 4.800 -14.174 1.00 94.81 96 THR A C 1
ATOM 684 O O . THR A 1 96 ? -4.846 5.567 -14.827 1.00 94.81 96 THR A O 1
ATOM 687 N N . TYR A 1 97 ? -5.483 4.711 -12.845 1.00 94.25 97 TYR A N 1
ATOM 688 C CA . TYR A 1 97 ? -4.541 5.472 -12.033 1.00 94.25 97 TYR A CA 1
ATOM 689 C C . TYR A 1 97 ? -3.095 5.193 -12.452 1.00 94.25 97 TYR A C 1
ATOM 691 O O . TYR A 1 97 ? -2.332 6.124 -12.712 1.00 94.25 97 TYR A O 1
ATOM 699 N N . VAL A 1 98 ? -2.735 3.916 -12.606 1.00 94.44 98 VAL A N 1
ATOM 700 C CA . VAL A 1 98 ? -1.390 3.502 -13.018 1.00 94.44 98 VAL A CA 1
ATOM 701 C C . VAL A 1 98 ? -1.033 4.061 -14.388 1.00 94.44 98 VAL A C 1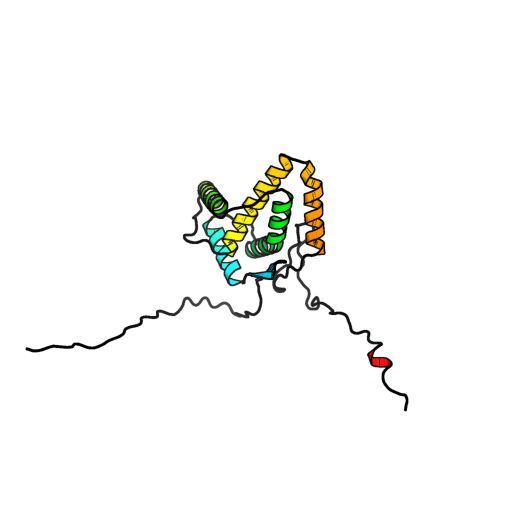
ATOM 703 O O . VAL A 1 98 ? 0.043 4.640 -14.542 1.00 94.44 98 VAL A O 1
ATOM 706 N N . GLN A 1 99 ? -1.932 3.954 -15.370 1.00 93.81 99 GLN A N 1
ATOM 707 C CA . GLN A 1 99 ? -1.695 4.510 -16.702 1.00 93.81 99 GLN A CA 1
ATOM 708 C C . GLN A 1 99 ? -1.467 6.024 -16.662 1.00 93.81 99 GLN A C 1
ATOM 710 O O . GLN A 1 99 ? -0.527 6.520 -17.283 1.00 93.81 99 GLN A O 1
ATOM 715 N N . GLN A 1 100 ? -2.287 6.765 -15.914 1.00 93.56 100 GLN A N 1
ATOM 716 C CA . GLN A 1 100 ? -2.132 8.215 -15.787 1.00 93.56 100 GLN A CA 1
ATOM 717 C C . GLN A 1 100 ? -0.829 8.595 -15.081 1.00 93.56 100 GLN A C 1
ATOM 719 O O . GLN A 1 100 ? -0.147 9.531 -15.499 1.00 93.56 100 GLN A O 1
ATOM 724 N N . MET A 1 101 ? -0.467 7.867 -14.027 1.00 92.69 101 MET A N 1
ATOM 725 C CA . MET A 1 101 ? 0.769 8.090 -13.290 1.00 92.69 101 MET A CA 1
ATOM 726 C C . MET A 1 101 ? 1.990 7.888 -14.189 1.00 92.69 101 MET A C 1
ATOM 728 O O . MET A 1 101 ? 2.830 8.784 -14.262 1.00 92.69 101 MET A O 1
ATOM 732 N N . VAL A 1 102 ? 2.080 6.771 -14.922 1.00 93.19 102 VAL A N 1
ATOM 733 C CA . VAL A 1 102 ? 3.252 6.522 -15.777 1.00 93.19 102 VAL A CA 1
ATOM 734 C C . VAL A 1 102 ? 3.335 7.482 -16.965 1.00 93.19 102 VAL A C 1
ATOM 736 O O . VAL A 1 102 ? 4.435 7.845 -17.374 1.00 93.19 102 VAL A O 1
ATOM 739 N N . GLN A 1 103 ? 2.193 7.951 -17.490 1.00 92.56 103 GLN A N 1
ATOM 740 C CA . GLN A 1 103 ? 2.158 8.980 -18.535 1.00 92.56 103 GLN A CA 1
ATOM 741 C C . GLN A 1 103 ? 2.769 10.297 -18.043 1.00 92.56 103 GLN A C 1
ATOM 743 O O . GLN A 1 103 ? 3.413 11.000 -18.818 1.00 92.56 103 GLN A O 1
ATOM 748 N N . ARG A 1 104 ? 2.592 10.623 -16.756 1.00 90.25 104 ARG A N 1
ATOM 749 C CA . ARG A 1 104 ? 3.166 11.821 -16.127 1.00 90.25 104 ARG A CA 1
ATOM 750 C C . ARG A 1 104 ? 4.632 11.627 -15.737 1.00 90.25 104 ARG A C 1
ATOM 752 O O . ARG A 1 104 ? 5.427 12.539 -15.935 1.00 90.25 104 ARG A O 1
ATOM 759 N N . SER A 1 105 ? 4.995 10.464 -15.193 1.00 88.38 105 SER A N 1
ATOM 760 C CA . SER A 1 105 ? 6.360 10.181 -14.717 1.00 88.38 105 SER A CA 1
ATOM 761 C C . SER A 1 105 ? 7.335 9.796 -15.840 1.00 88.38 105 SER A C 1
ATOM 763 O O . SER A 1 105 ? 8.555 9.808 -15.650 1.00 88.38 105 SER A O 1
ATOM 765 N N . GLY A 1 106 ? 6.819 9.426 -17.018 1.00 91.12 106 GLY A N 1
ATOM 766 C CA . GLY A 1 106 ? 7.608 8.829 -18.096 1.00 91.12 106 GLY A CA 1
ATOM 767 C C . GLY A 1 106 ? 8.180 7.460 -17.709 1.00 91.12 106 GLY A C 1
ATOM 768 O O . GLY A 1 106 ? 9.304 7.134 -18.104 1.00 91.12 106 GLY A O 1
ATOM 769 N N . GLY A 1 107 ? 7.473 6.727 -16.845 1.00 92.50 107 GLY A N 1
ATOM 770 C CA . GLY A 1 107 ? 7.768 5.346 -16.464 1.00 92.50 107 GLY A CA 1
ATOM 771 C C . GLY A 1 107 ? 7.109 4.330 -17.399 1.00 92.50 107 GLY A C 1
ATOM 772 O O . GLY A 1 107 ? 6.540 4.687 -18.432 1.00 92.50 107 GLY A O 1
ATOM 773 N N . VAL A 1 108 ? 7.173 3.053 -17.028 1.00 91.69 108 VAL A N 1
ATOM 774 C CA . VAL A 1 108 ? 6.597 1.945 -17.805 1.00 91.69 108 VAL A CA 1
ATOM 775 C C . VAL A 1 108 ? 5.518 1.239 -16.989 1.00 91.69 108 VAL A C 1
ATOM 777 O O . VAL A 1 108 ? 5.744 0.914 -15.827 1.00 91.69 108 VAL A O 1
ATOM 780 N N . VAL A 1 109 ? 4.349 0.976 -17.589 1.00 90.31 109 VAL A N 1
ATOM 781 C CA . VAL A 1 109 ? 3.359 0.070 -16.979 1.00 90.31 109 VAL A CA 1
ATOM 782 C C . VAL A 1 109 ? 3.889 -1.362 -17.082 1.00 90.31 109 VAL A C 1
ATOM 784 O O . VAL A 1 109 ? 4.175 -1.803 -18.199 1.00 90.31 109 VAL A O 1
ATOM 787 N N . PRO A 1 110 ? 3.992 -2.117 -15.975 1.00 86.31 110 PRO A N 1
ATOM 788 C CA . PRO A 1 110 ? 4.336 -3.529 -16.032 1.00 86.31 110 PRO A CA 1
ATOM 789 C C . PRO A 1 110 ? 3.324 -4.294 -16.889 1.00 86.31 110 PRO A C 1
ATOM 791 O O . PRO A 1 110 ? 2.120 -4.073 -16.771 1.00 86.31 110 PRO A O 1
ATOM 794 N N . ALA A 1 111 ? 3.794 -5.233 -17.717 1.00 87.75 111 ALA A N 1
ATOM 795 C CA . ALA A 1 111 ? 2.906 -6.074 -18.532 1.00 87.75 111 ALA A CA 1
ATOM 796 C C . ALA A 1 111 ? 1.888 -6.844 -17.670 1.00 87.75 111 ALA A C 1
ATOM 798 O O . ALA A 1 111 ? 0.748 -7.056 -18.077 1.00 87.75 111 ALA A O 1
ATOM 799 N N . GLN A 1 112 ? 2.306 -7.223 -16.463 1.00 90.44 112 GLN A N 1
ATOM 800 C CA . GLN A 1 112 ? 1.451 -7.722 -15.402 1.00 90.44 112 GLN A CA 1
ATOM 801 C C . GLN A 1 112 ? 1.921 -7.101 -14.088 1.00 90.44 112 GLN A C 1
ATOM 803 O O . GLN A 1 112 ? 3.106 -7.167 -13.766 1.00 90.44 112 GLN A O 1
ATOM 808 N N . MET A 1 113 ? 1.002 -6.494 -13.337 1.00 93.94 113 MET A N 1
ATOM 809 C CA . MET A 1 113 ? 1.308 -6.030 -11.985 1.00 93.94 113 MET A CA 1
ATOM 810 C C . MET A 1 113 ? 1.330 -7.211 -11.022 1.00 93.94 113 MET A C 1
ATOM 812 O O . MET A 1 113 ? 0.373 -7.987 -10.953 1.00 93.94 113 MET A O 1
ATOM 816 N N . GLY A 1 114 ? 2.411 -7.301 -10.252 1.00 96.06 114 GLY A N 1
ATOM 817 C CA . GLY A 1 114 ? 2.504 -8.205 -9.118 1.00 96.06 114 GLY A CA 1
ATOM 818 C C . GLY A 1 114 ? 1.453 -7.858 -8.065 1.00 96.06 114 GLY A C 1
ATOM 819 O O . GLY A 1 114 ? 0.975 -6.722 -7.966 1.00 96.06 114 GLY A O 1
ATOM 820 N N . ARG A 1 115 ? 1.094 -8.847 -7.246 1.00 96.56 115 ARG A N 1
ATOM 821 C CA . ARG A 1 115 ? 0.040 -8.713 -6.233 1.00 96.56 115 ARG A CA 1
ATOM 822 C C . ARG A 1 115 ? 0.307 -7.572 -5.250 1.00 96.56 115 ARG A C 1
ATOM 824 O O . ARG A 1 115 ? -0.595 -6.793 -4.963 1.00 96.56 115 ARG A O 1
ATOM 831 N N . VAL A 1 116 ? 1.544 -7.450 -4.766 1.00 97.31 116 VAL A N 1
ATOM 832 C CA . VAL A 1 116 ? 1.935 -6.355 -3.867 1.00 97.31 116 VAL A CA 1
ATOM 833 C C . VAL A 1 116 ? 1.829 -5.013 -4.584 1.00 97.31 116 VAL A C 1
ATOM 835 O O . VAL A 1 116 ? 1.189 -4.115 -4.057 1.00 97.31 116 VAL A O 1
ATOM 838 N N . THR A 1 117 ? 2.357 -4.876 -5.802 1.00 96.50 117 THR A N 1
ATOM 839 C CA . THR A 1 117 ? 2.257 -3.630 -6.582 1.00 96.50 117 THR A CA 1
ATOM 840 C C . THR A 1 117 ? 0.811 -3.180 -6.752 1.00 96.50 117 THR A C 1
ATOM 842 O O . THR A 1 117 ? 0.509 -2.012 -6.526 1.00 96.50 117 THR A O 1
ATOM 845 N N . ARG A 1 118 ? -0.100 -4.107 -7.072 1.00 96.94 118 ARG A N 1
ATOM 846 C CA . ARG A 1 118 ? -1.539 -3.830 -7.174 1.00 96.94 118 ARG A CA 1
ATOM 847 C C . ARG A 1 118 ? -2.101 -3.248 -5.874 1.00 96.94 118 ARG A C 1
ATOM 849 O O . ARG A 1 118 ? -2.722 -2.193 -5.932 1.00 96.94 118 ARG A O 1
ATOM 856 N N . VAL A 1 119 ? -1.810 -3.863 -4.727 1.00 97.44 119 VAL A N 1
ATOM 857 C CA . VAL A 1 119 ? -2.239 -3.368 -3.404 1.00 97.44 119 VAL A CA 1
ATOM 858 C C . VAL A 1 119 ? -1.664 -1.982 -3.101 1.00 97.44 119 VAL A C 1
ATOM 860 O O . VAL A 1 119 ? -2.351 -1.126 -2.554 1.00 97.44 119 VAL A O 1
ATOM 863 N N . LEU A 1 120 ? -0.412 -1.712 -3.477 1.00 95.88 120 LEU A N 1
ATOM 864 C CA . LEU A 1 120 ? 0.192 -0.391 -3.274 1.00 95.88 120 LEU A CA 1
ATOM 865 C C . LEU A 1 120 ? -0.503 0.691 -4.107 1.00 95.88 120 LEU A C 1
ATOM 867 O O . LEU A 1 120 ? -0.725 1.796 -3.617 1.00 95.88 120 LEU A O 1
ATOM 871 N N . MET A 1 121 ? -0.848 0.378 -5.357 1.00 95.94 121 MET A N 1
ATOM 872 C CA . MET A 1 121 ? -1.574 1.305 -6.225 1.00 95.94 121 MET A CA 1
ATOM 873 C C . MET A 1 121 ? -3.006 1.511 -5.736 1.00 95.94 121 MET A C 1
ATOM 875 O O . MET A 1 121 ? -3.485 2.639 -5.704 1.00 95.94 121 MET A O 1
ATOM 879 N N . GLU A 1 122 ? -3.664 0.445 -5.288 1.00 97.44 122 GLU A N 1
ATOM 880 C CA . GLU A 1 122 ? -4.971 0.518 -4.643 1.00 97.44 122 GLU A CA 1
ATOM 881 C C . GLU A 1 122 ? -4.940 1.408 -3.397 1.00 97.44 122 GLU A C 1
ATOM 883 O O . GLU A 1 122 ? -5.781 2.291 -3.269 1.00 97.44 122 GLU A O 1
ATOM 888 N N . ASN A 1 123 ? -3.933 1.261 -2.531 1.00 95.62 123 ASN A N 1
ATOM 889 C CA . ASN A 1 123 ? -3.754 2.106 -1.349 1.00 95.62 123 ASN A CA 1
ATOM 890 C C . ASN A 1 123 ? -3.641 3.592 -1.701 1.00 95.62 123 ASN A C 1
ATOM 892 O O . ASN A 1 123 ? -4.214 4.429 -1.003 1.00 95.62 123 ASN A O 1
ATOM 896 N N . ASN A 1 124 ? -2.932 3.925 -2.782 1.00 93.25 124 ASN A N 1
ATOM 897 C CA . ASN A 1 124 ? -2.827 5.306 -3.249 1.00 93.25 124 ASN A CA 1
ATOM 898 C C . ASN A 1 124 ? -4.190 5.847 -3.704 1.00 93.25 124 ASN A C 1
ATOM 900 O O . ASN A 1 124 ? -4.570 6.950 -3.313 1.00 93.25 124 ASN A O 1
ATOM 904 N N . VAL A 1 125 ? -4.944 5.058 -4.478 1.00 96.31 125 VAL A N 1
ATOM 905 C CA . VAL A 1 125 ? -6.285 5.445 -4.947 1.00 96.31 125 VAL A CA 1
ATOM 906 C C . VAL A 1 125 ? -7.264 5.564 -3.774 1.00 96.31 125 VAL A C 1
ATOM 908 O O . VAL A 1 125 ? -8.008 6.540 -3.701 1.00 96.31 125 VAL A O 1
ATOM 911 N N . LEU A 1 126 ? -7.243 4.621 -2.826 1.00 96.06 126 LEU A N 1
ATOM 912 C CA . LEU A 1 126 ? -8.044 4.677 -1.601 1.00 96.06 126 LEU A CA 1
ATOM 913 C C . LEU A 1 126 ? -7.750 5.962 -0.827 1.00 96.06 126 LEU A C 1
ATOM 915 O O . LEU A 1 126 ? -8.677 6.700 -0.503 1.00 96.06 126 LEU A O 1
ATOM 919 N N . ALA A 1 127 ? -6.474 6.262 -0.573 1.00 93.38 127 ALA A N 1
ATOM 920 C CA . ALA A 1 127 ? -6.078 7.459 0.160 1.00 93.38 127 ALA A CA 1
ATOM 921 C C . ALA A 1 127 ? -6.539 8.751 -0.540 1.00 93.38 127 ALA A C 1
ATOM 923 O O . ALA A 1 127 ? -7.044 9.659 0.120 1.00 93.38 127 ALA A O 1
ATOM 924 N N . GLU A 1 128 ? -6.410 8.836 -1.867 1.00 92.75 128 GLU A N 1
ATOM 925 C CA . GLU A 1 128 ? -6.879 9.987 -2.647 1.00 92.75 128 GLU A CA 1
ATOM 926 C C . GLU A 1 128 ? -8.402 10.166 -2.536 1.00 92.75 128 GLU A C 1
ATOM 928 O O . GLU A 1 128 ? -8.878 11.259 -2.216 1.00 92.75 128 GLU A O 1
ATOM 933 N N . LEU A 1 129 ? -9.170 9.087 -2.717 1.00 94.69 129 LEU A N 1
ATOM 934 C CA . LEU A 1 129 ? -1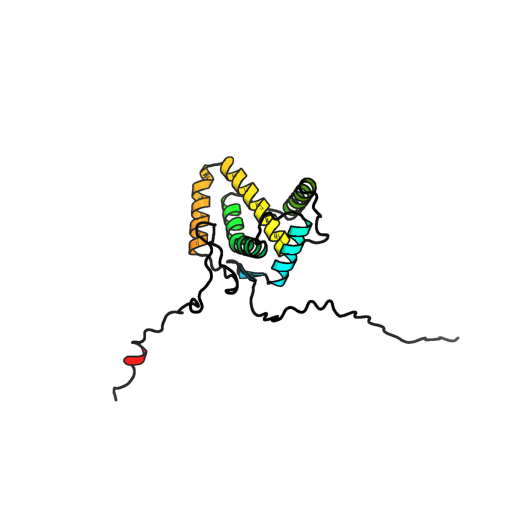0.631 9.127 -2.657 1.00 94.69 129 LEU A CA 1
ATOM 935 C C . LEU A 1 129 ? -11.161 9.406 -1.245 1.00 94.69 129 LEU A C 1
ATOM 937 O O . LEU A 1 129 ? -12.113 10.173 -1.101 1.00 94.69 129 LEU A O 1
ATOM 941 N N . ILE A 1 130 ? -10.539 8.841 -0.205 1.00 94.12 130 ILE A N 1
ATOM 942 C CA . ILE A 1 130 ? -10.865 9.133 1.199 1.00 94.12 130 ILE A CA 1
ATOM 943 C C . ILE A 1 130 ? -10.649 10.621 1.481 1.00 94.12 130 ILE A C 1
ATOM 945 O O . ILE A 1 130 ? -11.551 11.288 1.987 1.00 94.12 130 ILE A O 1
ATOM 949 N N . ASN A 1 131 ? -9.492 11.169 1.100 1.00 91.56 131 ASN A N 1
ATOM 950 C CA . ASN A 1 131 ? -9.185 12.582 1.315 1.00 91.56 131 ASN A CA 1
ATOM 951 C C . ASN A 1 131 ? -10.164 13.497 0.571 1.00 91.56 131 ASN A C 1
ATOM 953 O O . ASN A 1 131 ? -10.663 14.463 1.149 1.00 91.56 131 ASN A O 1
ATOM 957 N N . MET A 1 132 ? -10.493 13.181 -0.686 1.00 93.50 132 MET A N 1
ATOM 958 C CA . MET A 1 132 ? -11.527 13.905 -1.428 1.00 93.50 132 MET A CA 1
ATOM 959 C C . MET A 1 132 ? -12.879 13.852 -0.715 1.00 93.50 132 MET A C 1
ATOM 961 O O . MET A 1 132 ? -13.584 14.859 -0.650 1.00 93.50 132 MET A O 1
ATOM 965 N N . LYS A 1 133 ? -13.253 12.690 -0.175 1.00 92.62 133 LYS A N 1
ATOM 966 C CA . LYS A 1 133 ? -14.535 12.500 0.499 1.00 92.62 133 LYS A CA 1
ATOM 967 C C . LYS A 1 133 ? -14.624 13.285 1.808 1.00 92.62 133 LYS A C 1
ATOM 969 O O . LYS A 1 133 ? -15.648 13.920 2.042 1.00 92.62 133 LYS A O 1
ATOM 974 N N . LEU A 1 134 ? -13.553 13.311 2.601 1.00 90.50 134 LEU A N 1
ATOM 975 C CA . LEU A 1 134 ? -13.457 14.121 3.822 1.00 90.50 134 LEU A CA 1
ATOM 976 C C . LEU A 1 134 ? -13.530 15.625 3.524 1.00 90.50 134 LEU A C 1
ATOM 978 O O . LEU A 1 134 ? -14.209 16.361 4.231 1.00 90.50 134 LEU A O 1
ATOM 982 N N . GLN A 1 135 ? -12.903 16.084 2.435 1.00 92.81 135 GLN A N 1
ATOM 983 C CA . GLN A 1 135 ? -13.012 17.483 1.999 1.00 92.81 135 GLN A CA 1
ATOM 984 C C . GLN A 1 135 ? -14.434 17.856 1.555 1.00 92.81 135 GLN A C 1
ATOM 986 O O . GLN A 1 135 ? -14.861 18.995 1.736 1.00 92.81 135 GLN A O 1
ATOM 991 N N . GLN A 1 136 ? -15.165 16.913 0.954 1.00 95.88 136 GLN A N 1
ATOM 992 C CA . GLN A 1 136 ? -16.549 17.116 0.517 1.00 95.88 136 GLN A CA 1
ATOM 993 C C . GLN A 1 136 ? -17.550 17.060 1.675 1.00 95.88 136 GLN A C 1
ATOM 995 O O . GLN A 1 136 ? -18.537 17.796 1.657 1.00 95.88 136 GLN A O 1
ATOM 1000 N N . ASP A 1 137 ? -17.316 16.192 2.660 1.00 94.19 137 ASP A N 1
ATOM 1001 C CA . ASP A 1 137 ? -18.162 16.040 3.842 1.00 94.19 137 ASP A CA 1
ATOM 1002 C C . ASP A 1 137 ? -17.323 15.931 5.129 1.00 94.19 137 ASP A C 1
ATOM 1004 O O . ASP A 1 137 ? -17.019 14.826 5.591 1.00 94.19 137 ASP A O 1
ATOM 1008 N N . PRO A 1 138 ? -16.997 17.074 5.762 1.00 91.62 138 PRO A N 1
ATOM 1009 C CA . PRO A 1 138 ? -16.218 17.108 7.002 1.00 91.62 138 PRO A CA 1
ATOM 1010 C C . PRO A 1 138 ? -16.881 16.391 8.186 1.00 91.62 138 PRO A C 1
ATOM 1012 O O . PRO A 1 138 ? -16.235 16.107 9.188 1.00 91.62 138 PRO A O 1
ATOM 1015 N N . ARG A 1 139 ? -18.178 16.057 8.110 1.00 95.31 139 ARG A N 1
ATOM 1016 C CA . ARG A 1 139 ? -18.862 15.305 9.180 1.00 95.31 139 ARG A CA 1
ATOM 1017 C C . ARG A 1 139 ? -18.341 13.874 9.306 1.00 95.31 139 ARG A C 1
ATOM 1019 O O . ARG A 1 139 ? -18.567 13.241 10.335 1.00 95.31 139 ARG A O 1
ATOM 1026 N N . LEU A 1 140 ? -17.664 13.373 8.273 1.00 91.50 140 LEU A N 1
ATOM 1027 C CA . LEU A 1 140 ? -17.048 12.052 8.247 1.00 91.50 140 LEU A CA 1
ATOM 1028 C C . LEU A 1 140 ? -15.730 11.985 9.033 1.00 91.50 140 LEU A C 1
ATOM 1030 O O . LEU A 1 140 ? -15.295 10.878 9.337 1.00 91.50 140 LEU A O 1
ATOM 1034 N N . GLU A 1 141 ? -15.130 13.120 9.417 1.00 88.38 141 GLU A N 1
ATOM 1035 C CA . GLU A 1 141 ? -13.864 13.154 10.170 1.00 88.38 141 GLU A CA 1
ATOM 1036 C C . GLU A 1 141 ? -13.954 12.360 11.480 1.00 88.38 141 GLU A C 1
ATOM 1038 O O . GLU A 1 141 ? -13.151 11.462 11.712 1.00 88.38 141 GLU A O 1
ATOM 1043 N N . GLY A 1 142 ? -14.982 12.609 12.299 1.00 91.56 142 GLY A N 1
ATOM 1044 C CA . GLY A 1 142 ? -15.172 11.905 13.573 1.00 91.56 142 GLY A CA 1
ATOM 1045 C C . GLY A 1 142 ? -15.311 10.380 13.425 1.00 91.56 142 GLY A C 1
ATOM 1046 O O . GLY A 1 142 ? -14.588 9.641 14.095 1.00 91.56 142 GLY A O 1
ATOM 1047 N N . PRO A 1 143 ? -16.214 9.879 12.558 1.00 93.56 143 PRO A N 1
ATOM 1048 C CA . PRO A 1 143 ? -16.313 8.452 12.250 1.00 93.56 143 PRO A CA 1
ATOM 1049 C C . PRO A 1 143 ? -15.011 7.836 11.721 1.00 93.56 143 PRO A C 1
ATOM 1051 O O . PRO A 1 143 ? -14.640 6.745 12.151 1.00 93.56 143 PRO A O 1
ATOM 1054 N N . VAL A 1 144 ? -14.300 8.527 10.824 1.00 90.75 144 VAL A N 1
ATOM 1055 C CA . VAL A 1 144 ? -13.022 8.053 10.272 1.00 90.75 144 VAL A CA 1
ATOM 1056 C C . VAL A 1 144 ? -11.943 7.981 11.352 1.00 90.75 144 VAL A C 1
ATOM 1058 O O . VAL A 1 144 ? -11.259 6.964 11.460 1.00 90.75 144 VAL A O 1
ATOM 1061 N N . ASP A 1 145 ? -11.825 8.998 12.202 1.00 90.06 145 ASP A N 1
ATOM 1062 C CA . ASP A 1 145 ? -10.878 8.997 13.318 1.00 90.06 145 ASP A CA 1
ATOM 1063 C C . ASP A 1 145 ? -11.169 7.869 14.313 1.00 90.06 145 ASP A C 1
ATOM 1065 O O . ASP A 1 145 ? -10.244 7.206 14.796 1.00 90.06 145 ASP A O 1
ATOM 1069 N N . ALA A 1 146 ? -12.452 7.606 14.581 1.00 92.50 146 ALA A N 1
ATOM 1070 C CA . ALA A 1 146 ? -12.876 6.481 15.405 1.00 92.50 146 ALA A CA 1
ATOM 1071 C C . ALA A 1 146 ? -12.490 5.136 14.769 1.00 92.50 146 ALA A C 1
ATOM 1073 O O . ALA A 1 146 ? -11.970 4.269 15.471 1.00 92.50 146 ALA A O 1
ATOM 1074 N N . ALA A 1 147 ? -12.667 4.973 13.454 1.00 91.25 147 ALA A N 1
ATOM 1075 C CA . ALA A 1 147 ? -12.250 3.769 12.734 1.00 91.25 147 ALA A CA 1
ATOM 1076 C C . ALA A 1 147 ? -10.726 3.558 12.801 1.00 91.25 147 ALA A C 1
ATOM 1078 O O . ALA A 1 147 ? -10.263 2.442 13.042 1.00 91.25 147 ALA A O 1
ATOM 1079 N N . VAL A 1 148 ? -9.932 4.630 12.675 1.00 90.38 148 VAL A N 1
ATOM 1080 C CA . VAL A 1 148 ? -8.470 4.565 12.837 1.00 90.38 148 VAL A CA 1
ATOM 1081 C C . VAL A 1 148 ? -8.090 4.130 14.253 1.00 90.38 148 VAL A C 1
ATOM 1083 O O . VAL A 1 148 ? -7.215 3.279 14.414 1.00 90.38 148 VAL A O 1
ATOM 1086 N N . ALA A 1 149 ? -8.720 4.705 15.281 1.00 89.19 149 ALA A N 1
ATOM 1087 C CA . ALA A 1 149 ? -8.449 4.350 16.674 1.00 89.19 149 ALA A CA 1
ATOM 1088 C C . ALA A 1 149 ? -8.807 2.883 16.969 1.00 89.19 149 ALA A C 1
ATOM 1090 O O . ALA A 1 149 ? -7.984 2.149 17.509 1.00 89.19 149 ALA A O 1
ATOM 1091 N N . GLN A 1 150 ? -9.984 2.430 16.530 1.00 89.75 150 GLN A N 1
ATOM 1092 C CA . GLN A 1 150 ? -10.422 1.041 16.697 1.00 89.75 150 GLN A CA 1
ATOM 1093 C C . GLN A 1 150 ? -9.497 0.054 15.983 1.00 89.75 150 GLN A C 1
ATOM 1095 O O . GLN A 1 150 ? -9.132 -0.974 16.550 1.00 89.75 150 GLN A O 1
ATOM 1100 N N . TYR A 1 151 ? -9.067 0.375 14.759 1.00 88.81 151 TYR A N 1
ATOM 1101 C CA . TYR A 1 151 ? -8.110 -0.461 14.042 1.00 88.81 151 TYR A CA 1
ATOM 1102 C C . TYR A 1 151 ? -6.781 -0.567 14.797 1.00 88.81 151 TYR A C 1
ATOM 1104 O O . TYR A 1 151 ? -6.212 -1.649 14.875 1.00 88.81 151 TYR A O 1
ATOM 1112 N N . GLN A 1 152 ? -6.276 0.527 15.375 1.00 86.25 152 GLN A N 1
ATOM 1113 C CA . GLN A 1 152 ? -5.029 0.492 16.146 1.00 86.25 152 GLN A CA 1
ATOM 1114 C C . GLN A 1 152 ? -5.120 -0.420 17.369 1.00 86.25 152 GLN A C 1
ATOM 1116 O O . GLN A 1 152 ? -4.165 -1.138 17.653 1.00 86.25 152 GLN A O 1
ATOM 1121 N N . GLU A 1 153 ? -6.253 -0.405 18.071 1.00 87.56 153 GLU A N 1
ATOM 1122 C CA . GLU A 1 153 ? -6.480 -1.251 19.245 1.00 87.56 153 GLU A CA 1
ATOM 1123 C C . GLU A 1 153 ? -6.638 -2.733 18.877 1.00 87.56 153 GLU A C 1
ATOM 1125 O O . GLU A 1 153 ? -6.181 -3.603 19.616 1.00 87.56 153 GLU A O 1
ATOM 1130 N N . ALA A 1 154 ? -7.264 -3.024 17.734 1.00 88.56 154 ALA A N 1
ATOM 1131 C CA . ALA A 1 154 ? -7.575 -4.386 17.300 1.00 88.56 154 ALA A CA 1
ATOM 1132 C C . ALA A 1 154 ? -6.539 -5.002 16.338 1.00 88.56 154 ALA A C 1
ATOM 1134 O O . ALA A 1 154 ? -6.634 -6.186 16.010 1.00 88.56 154 ALA A O 1
ATOM 1135 N N . SER A 1 155 ? -5.579 -4.216 15.845 1.00 87.12 155 SER A N 1
ATOM 1136 C CA . SER A 1 155 ? -4.663 -4.644 14.789 1.00 87.12 155 SER A CA 1
ATOM 1137 C C . SER A 1 155 ? -3.780 -5.808 15.235 1.00 87.12 155 SER A C 1
ATOM 1139 O O . SER A 1 155 ? -3.085 -5.737 16.246 1.00 87.12 155 SER A O 1
ATOM 1141 N N . SER A 1 156 ? -3.726 -6.841 14.397 1.00 89.12 156 SER A N 1
ATOM 1142 C CA . SER A 1 156 ? -2.864 -8.019 14.570 1.00 89.12 156 SER A CA 1
ATOM 1143 C C . SER A 1 156 ? -1.778 -8.127 13.493 1.00 89.12 156 SER A C 1
ATOM 1145 O O . SER A 1 156 ? -1.135 -9.170 13.344 1.00 89.12 156 SER A O 1
ATOM 1147 N N . VAL A 1 157 ? -1.545 -7.036 12.750 1.00 89.62 157 VAL A N 1
ATOM 1148 C CA . VAL A 1 157 ? -0.491 -6.953 11.733 1.00 89.62 157 VAL A CA 1
ATOM 1149 C C . VAL A 1 157 ? 0.848 -7.412 12.301 1.00 89.62 157 VAL A C 1
ATOM 1151 O O . VAL A 1 157 ? 1.310 -6.922 13.330 1.00 89.62 157 VAL A O 1
ATOM 1154 N N . THR A 1 158 ? 1.509 -8.309 11.578 1.00 90.00 158 THR A N 1
ATOM 1155 C CA . THR A 1 158 ? 2.848 -8.793 11.905 1.00 90.00 158 THR A CA 1
ATOM 1156 C C . THR A 1 158 ? 3.785 -8.516 10.741 1.00 90.00 158 THR A C 1
ATOM 1158 O O . THR A 1 158 ? 3.525 -8.926 9.612 1.00 90.00 158 THR A O 1
ATOM 1161 N N . ILE A 1 159 ? 4.911 -7.856 10.996 1.00 89.06 159 ILE A N 1
ATOM 1162 C CA . ILE A 1 159 ? 5.972 -7.660 10.001 1.00 89.06 159 ILE A CA 1
ATOM 1163 C C . ILE A 1 159 ? 7.177 -8.474 10.429 1.00 89.06 159 ILE A C 1
ATOM 1165 O O . ILE A 1 159 ? 7.478 -8.566 11.619 1.00 89.06 159 ILE A O 1
ATOM 1169 N N . ASN A 1 160 ? 7.877 -9.060 9.457 1.00 88.62 160 ASN A N 1
ATOM 1170 C CA . ASN A 1 160 ? 9.042 -9.885 9.745 1.00 88.62 160 ASN A CA 1
ATOM 1171 C C . ASN A 1 160 ? 10.018 -9.139 10.681 1.00 88.62 160 ASN A C 1
ATOM 1173 O O . ASN A 1 160 ? 10.468 -8.050 10.311 1.00 88.62 160 ASN A O 1
ATOM 1177 N N . PRO A 1 161 ? 10.385 -9.709 11.844 1.00 86.06 161 PRO A N 1
ATOM 1178 C CA . PRO A 1 161 ? 11.211 -9.022 12.839 1.00 86.06 161 PRO A CA 1
ATOM 1179 C C . PRO A 1 161 ? 12.584 -8.572 12.332 1.00 86.06 161 PRO A C 1
ATOM 1181 O O . PRO A 1 161 ? 13.209 -7.706 12.932 1.00 86.06 161 PRO A O 1
ATOM 1184 N N . ARG A 1 162 ? 13.061 -9.134 11.214 1.00 87.06 162 ARG A N 1
ATOM 1185 C CA . ARG A 1 162 ? 14.314 -8.715 10.569 1.00 87.06 162 ARG A CA 1
ATOM 1186 C C . ARG A 1 162 ? 14.250 -7.333 9.908 1.00 87.06 162 ARG A C 1
ATOM 1188 O O . ARG A 1 162 ? 15.279 -6.846 9.449 1.00 87.06 162 ARG A O 1
ATOM 1195 N N . PHE A 1 163 ? 13.060 -6.745 9.783 1.00 86.94 163 PHE A N 1
ATOM 1196 C CA . PHE A 1 163 ? 12.857 -5.422 9.199 1.00 86.94 163 PHE A CA 1
ATOM 1197 C C . PHE A 1 163 ? 12.417 -4.405 10.256 1.00 86.94 163 PHE A C 1
ATOM 1199 O O . PHE A 1 163 ? 11.771 -4.786 11.238 1.00 86.94 163 PHE A O 1
ATOM 1206 N N . PRO A 1 164 ? 12.688 -3.106 10.022 1.00 83.38 164 PRO A N 1
ATOM 1207 C CA . PRO A 1 164 ? 12.114 -2.041 10.830 1.00 83.38 164 PRO A CA 1
ATOM 1208 C C . PRO A 1 164 ? 10.586 -2.135 10.855 1.00 83.38 164 PRO A C 1
ATOM 1210 O O . PRO A 1 164 ? 9.946 -2.293 9.812 1.00 83.38 164 PRO A O 1
ATOM 1213 N N . GLN A 1 165 ? 10.016 -2.018 12.049 1.00 81.88 165 GLN A N 1
ATOM 1214 C CA . GLN A 1 165 ? 8.582 -2.009 12.285 1.00 81.88 165 GLN A CA 1
ATOM 1215 C C . GLN A 1 165 ? 8.058 -0.580 12.055 1.00 81.88 165 GLN A C 1
ATOM 1217 O O . GLN A 1 165 ? 8.453 0.349 12.765 1.00 81.88 165 GLN A O 1
ATOM 1222 N N . PRO A 1 166 ? 7.211 -0.358 11.041 1.00 74.44 166 PRO A N 1
ATOM 1223 C CA . PRO A 1 166 ? 6.528 0.900 10.832 1.00 74.44 166 PRO A CA 1
ATOM 1224 C C . PRO A 1 166 ? 5.473 1.124 11.911 1.00 74.44 166 PRO A C 1
ATOM 1226 O O . PRO A 1 166 ? 4.906 0.186 12.466 1.00 74.44 166 PRO A O 1
ATOM 1229 N N . SER A 1 167 ? 5.133 2.388 12.138 1.00 70.88 167 SER A N 1
ATOM 1230 C CA . SER A 1 167 ? 3.954 2.713 12.925 1.00 70.88 167 SER A CA 1
ATOM 1231 C C . SER A 1 167 ? 2.669 2.418 12.164 1.00 70.88 167 SER A C 1
ATOM 1233 O O . SER A 1 167 ? 2.522 2.750 10.981 1.00 70.88 167 SER A O 1
ATOM 1235 N N . LEU A 1 168 ? 1.711 1.831 12.874 1.00 71.12 168 LEU A N 1
ATOM 1236 C CA . LEU A 1 168 ? 0.343 1.694 12.396 1.00 71.12 168 LEU A CA 1
ATOM 1237 C C . LEU A 1 168 ? -0.319 3.081 12.396 1.00 71.12 168 LEU A C 1
ATOM 1239 O O . LEU A 1 168 ? -0.186 3.854 13.346 1.00 71.12 168 LEU A O 1
ATOM 1243 N N . ALA A 1 169 ? -0.960 3.432 11.281 1.00 65.25 169 ALA A N 1
ATOM 1244 C CA . ALA A 1 169 ? -1.520 4.755 10.988 1.00 65.25 169 ALA A CA 1
ATOM 1245 C C . ALA A 1 169 ? -0.549 5.956 11.116 1.00 65.25 169 ALA A C 1
ATOM 1247 O O . ALA A 1 169 ? -0.985 7.098 11.242 1.00 65.25 169 ALA A O 1
ATOM 1248 N N . GLY A 1 170 ? 0.770 5.733 11.092 1.00 56.34 170 GLY A N 1
ATOM 1249 C CA . GLY A 1 170 ? 1.754 6.809 10.927 1.00 56.34 170 GLY A CA 1
ATOM 1250 C C . GLY A 1 170 ? 2.026 7.707 12.142 1.00 56.34 170 GLY A C 1
ATOM 1251 O O . GLY A 1 170 ? 2.731 8.700 11.983 1.00 56.34 170 GLY A O 1
ATOM 1252 N N . ARG A 1 171 ? 1.516 7.392 13.343 1.00 48.41 171 ARG A N 1
ATOM 1253 C CA . ARG A 1 171 ? 1.668 8.262 14.534 1.00 48.41 171 ARG A CA 1
ATOM 1254 C C . ARG A 1 171 ? 2.953 8.051 15.344 1.00 48.41 171 ARG A C 1
ATOM 1256 O O . ARG A 1 171 ? 3.229 8.834 16.246 1.00 48.41 171 ARG A O 1
ATOM 1263 N N . GLN A 1 172 ? 3.733 7.009 15.059 1.00 51.62 172 GLN A N 1
ATOM 1264 C CA . GLN A 1 172 ? 4.942 6.672 15.825 1.00 51.62 172 GLN A CA 1
ATOM 1265 C C . GLN A 1 172 ? 6.178 6.592 14.918 1.00 51.62 172 GLN A C 1
ATOM 1267 O O . GLN A 1 172 ? 6.077 6.323 13.716 1.00 51.62 172 GLN A O 1
ATOM 1272 N N . ALA A 1 173 ? 7.355 6.845 15.491 1.00 50.19 173 ALA A N 1
ATOM 1273 C CA . ALA A 1 173 ? 8.617 6.621 14.796 1.00 50.19 173 ALA A CA 1
ATOM 1274 C C . ALA A 1 173 ? 8.823 5.111 14.547 1.00 50.19 173 ALA A C 1
ATOM 1276 O O . ALA A 1 173 ? 8.347 4.305 15.349 1.00 50.19 173 ALA A O 1
ATOM 1277 N N . PRO A 1 174 ? 9.513 4.715 13.461 1.00 58.88 174 PRO A N 1
ATOM 1278 C CA . PRO A 1 174 ? 9.812 3.310 13.203 1.00 58.88 174 PRO A CA 1
ATOM 1279 C C . PRO A 1 174 ? 10.642 2.715 14.348 1.00 58.88 174 PRO A C 1
ATOM 1281 O O . PRO A 1 174 ? 11.575 3.364 14.825 1.00 58.88 174 PRO A O 1
ATOM 1284 N N . THR A 1 175 ? 10.349 1.483 14.763 1.00 58.41 175 THR A N 1
ATOM 1285 C CA . THR A 1 175 ? 11.123 0.771 15.793 1.00 58.41 175 THR A CA 1
ATOM 1286 C C . THR A 1 175 ? 11.808 -0.457 15.196 1.00 58.41 175 THR A C 1
ATOM 1288 O O . THR A 1 175 ? 11.254 -1.152 14.350 1.00 58.41 175 THR A O 1
ATOM 1291 N N . MET A 1 176 ? 13.049 -0.730 15.593 1.00 57.88 176 MET A N 1
ATOM 1292 C CA . MET A 1 176 ? 13.707 -2.007 15.292 1.00 57.88 176 MET A CA 1
ATOM 1293 C C . MET A 1 176 ? 13.470 -2.942 16.480 1.00 57.88 176 MET A C 1
ATOM 1295 O O . MET A 1 176 ? 13.797 -2.531 17.595 1.00 57.88 176 MET A O 1
ATOM 1299 N N . PRO A 1 177 ? 12.927 -4.158 16.282 1.00 56.00 177 PRO A N 1
ATOM 1300 C CA . PRO A 1 177 ? 12.779 -5.116 17.372 1.00 56.00 177 PRO A CA 1
ATOM 1301 C C . PRO A 1 177 ? 14.158 -5.447 17.946 1.00 56.00 177 PRO A C 1
ATOM 1303 O O . PRO A 1 177 ? 15.080 -5.781 17.196 1.00 56.00 177 PRO A O 1
ATOM 1306 N N . LEU A 1 178 ? 14.318 -5.355 19.264 1.00 60.44 178 LEU A N 1
ATOM 1307 C CA . LEU A 1 178 ? 15.529 -5.815 19.930 1.00 60.44 178 LEU A CA 1
ATOM 1308 C C . LEU A 1 178 ? 15.479 -7.342 20.076 1.00 60.44 178 LEU A C 1
ATOM 1310 O O . LEU A 1 178 ? 14.414 -7.955 20.193 1.00 60.44 178 LEU A O 1
ATOM 1314 N N . PHE A 1 179 ? 16.648 -7.986 20.090 1.00 45.75 179 PHE A N 1
ATOM 1315 C CA . PHE A 1 179 ? 16.736 -9.399 20.458 1.00 45.75 179 PHE A CA 1
ATOM 1316 C C . PHE A 1 179 ? 16.188 -9.578 21.883 1.00 45.75 179 PHE A C 1
ATOM 1318 O O . PHE A 1 179 ? 16.793 -9.097 22.837 1.00 45.75 179 PHE A O 1
ATOM 1325 N N . GLY A 1 180 ? 15.046 -10.259 22.017 1.00 50.56 180 GLY A N 1
ATOM 1326 C CA . GLY A 1 180 ? 14.347 -10.443 23.295 1.00 50.56 180 GLY A CA 1
ATOM 1327 C C . GLY A 1 180 ? 12.933 -9.853 23.354 1.00 50.56 180 GLY A C 1
ATOM 1328 O O . GLY A 1 180 ? 12.198 -10.204 24.270 1.00 50.56 180 GLY A O 1
ATOM 1329 N N . ASP A 1 181 ? 12.512 -9.063 22.358 1.00 54.75 181 ASP A N 1
ATOM 1330 C CA . ASP A 1 181 ? 11.148 -8.500 22.267 1.00 54.75 181 ASP A CA 1
ATOM 1331 C C . ASP A 1 181 ? 10.083 -9.521 21.812 1.00 54.75 181 ASP A C 1
ATOM 1333 O O . ASP A 1 181 ? 8.914 -9.180 21.616 1.00 54.75 181 ASP A O 1
ATOM 1337 N N . ALA A 1 182 ? 10.459 -10.796 21.651 1.00 48.97 182 ALA A N 1
ATOM 1338 C CA . ALA A 1 182 ? 9.492 -11.869 21.468 1.00 48.97 182 ALA A CA 1
ATOM 1339 C C . ALA A 1 182 ? 8.620 -11.959 22.727 1.00 48.97 182 ALA A C 1
ATOM 1341 O O . ALA A 1 182 ? 9.118 -12.192 23.828 1.00 48.97 182 ALA A O 1
ATOM 1342 N N . VAL A 1 183 ? 7.323 -11.731 22.525 1.00 51.09 183 VAL A N 1
ATOM 1343 C CA . VAL A 1 183 ? 6.240 -11.721 23.509 1.00 51.09 183 VAL A CA 1
ATOM 1344 C C . VAL A 1 183 ? 6.546 -12.643 24.691 1.00 51.09 183 VAL A C 1
ATOM 1346 O O . VAL A 1 183 ? 6.639 -13.862 24.538 1.00 51.09 183 VAL A O 1
ATOM 1349 N N . SER A 1 184 ? 6.646 -12.062 25.890 1.00 44.69 184 SER A N 1
ATOM 1350 C CA . SER A 1 184 ? 6.370 -12.815 27.112 1.00 44.69 184 SER A CA 1
ATOM 1351 C C . SER A 1 184 ? 4.905 -13.236 27.024 1.00 44.69 184 SER A C 1
ATOM 1353 O O . SER A 1 184 ? 4.033 -12.510 27.495 1.00 44.69 184 SER A O 1
ATOM 1355 N N . GLY A 1 185 ? 4.615 -14.362 26.363 1.00 41.66 185 GLY A N 1
ATOM 1356 C CA . GLY A 1 185 ? 3.331 -15.037 26.526 1.00 41.66 185 GLY A CA 1
ATOM 1357 C C . GLY A 1 185 ? 3.076 -15.149 28.023 1.00 41.66 185 GLY A C 1
ATOM 1358 O O . GLY A 1 185 ? 4.052 -15.302 28.765 1.00 41.66 185 GLY A O 1
ATOM 1359 N N . ALA A 1 186 ? 1.819 -14.938 28.440 1.00 44.22 186 ALA A N 1
ATOM 1360 C CA . ALA A 1 186 ? 1.401 -14.866 29.838 1.00 44.22 186 ALA A CA 1
ATOM 1361 C C . ALA A 1 186 ? 2.298 -15.767 30.685 1.00 44.22 186 ALA A C 1
ATOM 1363 O O . ALA A 1 186 ? 2.277 -16.985 30.516 1.00 44.22 186 ALA A O 1
ATOM 1364 N N . LYS A 1 187 ? 3.186 -15.151 31.480 1.00 41.47 187 LYS A N 1
ATOM 1365 C CA . LYS A 1 187 ? 4.039 -15.911 32.385 1.00 41.47 187 LYS A CA 1
ATOM 1366 C C . LYS A 1 187 ? 3.061 -16.680 33.254 1.00 41.47 187 LYS A C 1
ATOM 1368 O O . LYS A 1 187 ? 2.317 -16.041 33.998 1.00 41.47 187 LYS A O 1
ATOM 1373 N N . ASP A 1 188 ? 3.033 -18.002 33.106 1.00 49.84 188 ASP A N 1
ATOM 1374 C CA . ASP A 1 188 ? 2.405 -18.866 34.091 1.00 49.84 188 ASP A CA 1
ATOM 1375 C C . ASP A 1 188 ? 2.865 -18.365 35.454 1.00 49.84 188 ASP A C 1
ATOM 1377 O O . ASP A 1 188 ? 4.064 -18.157 35.677 1.00 49.84 188 ASP A O 1
ATOM 1381 N N . ASP A 1 189 ? 1.891 -18.052 36.302 1.00 46.72 189 ASP A N 1
ATOM 1382 C CA . ASP A 1 189 ? 2.125 -17.491 37.618 1.00 46.72 189 ASP A CA 1
ATOM 1383 C C . ASP A 1 189 ? 3.142 -18.396 38.337 1.00 46.72 189 ASP A C 1
ATOM 1385 O O . ASP A 1 189 ? 2.842 -19.571 38.585 1.00 46.72 189 ASP A O 1
ATOM 1389 N N . PRO A 1 190 ? 4.365 -17.923 38.646 1.00 51.66 190 PRO A N 1
ATOM 1390 C CA . PRO A 1 190 ? 5.405 -18.767 39.235 1.00 51.66 190 PRO A CA 1
ATOM 1391 C C . PRO A 1 190 ? 5.003 -19.305 40.618 1.00 51.66 190 PRO A C 1
ATOM 1393 O O . PRO A 1 190 ? 5.656 -20.206 41.144 1.00 51.66 190 PRO A O 1
ATOM 1396 N N . MET A 1 191 ? 3.906 -18.798 41.194 1.00 44.75 191 MET A N 1
ATOM 1397 C CA . MET A 1 191 ? 3.304 -19.306 42.424 1.00 44.75 191 MET A CA 1
ATOM 1398 C C . MET A 1 191 ? 2.420 -20.546 42.228 1.00 44.75 191 MET A C 1
ATOM 1400 O O . MET A 1 191 ? 2.222 -21.292 43.188 1.00 44.75 191 MET A O 1
ATOM 1404 N N . ALA A 1 192 ? 1.937 -20.834 41.013 1.00 50.84 192 ALA A N 1
ATOM 1405 C CA . ALA A 1 192 ? 1.157 -22.046 40.741 1.00 50.84 192 ALA A CA 1
ATOM 1406 C C . ALA A 1 192 ? 2.017 -23.321 40.842 1.00 50.84 192 ALA A C 1
ATOM 1408 O O . ALA A 1 192 ? 1.533 -24.370 41.264 1.00 50.84 192 ALA A O 1
ATOM 1409 N N . ALA A 1 193 ? 3.314 -23.217 40.533 1.00 47.97 193 ALA A N 1
ATOM 1410 C CA . ALA A 1 193 ? 4.271 -24.317 40.663 1.00 47.97 193 ALA A CA 1
ATOM 1411 C C . ALA A 1 193 ? 4.784 -24.524 42.103 1.00 47.97 193 ALA A C 1
ATOM 1413 O O . ALA A 1 193 ? 5.326 -25.585 42.406 1.00 47.97 193 ALA A O 1
ATOM 1414 N N . LEU A 1 194 ? 4.624 -23.539 42.998 1.00 45.31 194 LEU A N 1
ATOM 1415 C CA . LEU A 1 194 ? 5.238 -23.564 44.333 1.00 45.31 194 LEU A CA 1
ATOM 1416 C C . LEU A 1 194 ? 4.324 -24.120 45.441 1.00 45.31 194 LEU A C 1
ATOM 1418 O O . LEU A 1 194 ? 4.809 -24.441 46.523 1.00 45.31 194 LEU A O 1
ATOM 1422 N N . LEU A 1 195 ? 3.013 -24.233 45.196 1.00 50.69 195 LEU A N 1
ATOM 1423 C CA . LEU A 1 195 ? 2.023 -24.627 46.214 1.00 50.69 195 LEU A CA 1
ATOM 1424 C C . LEU A 1 195 ? 1.428 -26.032 46.016 1.00 50.69 195 LEU A C 1
ATOM 1426 O O . LEU A 1 195 ? 0.654 -26.498 46.850 1.00 50.69 195 LEU A O 1
ATOM 1430 N N . GLY A 1 196 ? 1.795 -26.733 44.943 1.00 47.62 196 GLY A N 1
ATOM 1431 C CA . GLY A 1 196 ? 1.257 -28.052 44.611 1.00 47.62 196 GLY A CA 1
ATOM 1432 C C . GLY A 1 196 ? 2.197 -29.202 44.959 1.00 47.62 196 GLY A C 1
ATOM 1433 O O . GLY A 1 196 ? 2.676 -29.872 44.051 1.00 47.62 196 GLY A O 1
ATOM 1434 N N . GLY A 1 197 ? 2.472 -29.459 46.243 1.00 48.97 197 GLY A N 1
ATOM 1435 C CA . GLY A 1 197 ? 3.211 -30.678 46.598 1.00 48.97 197 GLY A CA 1
ATOM 1436 C C . GLY A 1 197 ? 3.725 -30.793 48.028 1.00 48.97 197 GLY A C 1
ATOM 1437 O O . GLY A 1 197 ? 4.934 -30.784 48.236 1.00 48.97 197 GLY A O 1
ATOM 1438 N N . SER A 1 198 ? 2.835 -30.932 49.015 1.00 39.28 198 SER A N 1
ATOM 1439 C CA . SER A 1 198 ? 3.064 -31.760 50.220 1.00 39.28 198 SER A CA 1
ATOM 1440 C C . SER A 1 198 ? 1.853 -31.719 51.159 1.00 39.28 198 SER A C 1
ATOM 1442 O O . SER A 1 198 ? 1.753 -30.866 52.035 1.00 39.28 198 SER A O 1
ATOM 1444 N N . ALA A 1 199 ? 0.935 -32.673 50.989 1.00 36.53 199 ALA A N 1
ATOM 1445 C CA . ALA A 1 199 ? 0.028 -33.119 52.047 1.00 36.53 199 ALA A CA 1
ATOM 1446 C C . ALA A 1 199 ? -0.526 -34.515 51.713 1.00 36.53 199 ALA A C 1
ATOM 1448 O O . ALA A 1 199 ? -1.609 -34.624 51.144 1.00 36.53 199 ALA A O 1
ATOM 1449 N N . GLN A 1 200 ? 0.269 -35.535 52.059 1.00 37.53 200 GLN A N 1
ATOM 1450 C CA . GLN A 1 200 ? -0.054 -36.853 52.649 1.00 37.53 200 GLN A CA 1
ATOM 1451 C C . GLN A 1 200 ? 0.893 -37.944 52.156 1.00 37.53 200 GLN A C 1
ATOM 1453 O O . GLN A 1 200 ? 0.976 -38.162 50.930 1.00 37.53 200 GLN A O 1
#

Secondary structure (DSSP, 8-state):
-----------------------S-----S-SEE-TT--EE-HHHHHHHHHHHHHTT----S-HHHHHHHHHHTHHHHHHHHHHHT----HHHHHHHHHHHHHHHT----SS--HHHHHHHHHHHHHHHHHHHHHH-GGGHHHHHHHHHHHHHH---EE-TTS-BPPGGG-S--BPPPTT-S-------TTTTTSSS---

Sequence (200 aa):
MLVRYTRQLATAALIVAAGLGMGACSAHPGAAVVTSSGVTYSNAEVEEAAQQLFDMKASESTDIGYGIRKSLANHDLLVTVGETAGVSVTDTQVDTYVQQMVQRSGGVVPAQMGRVTRVLMENNVLAELINMKLQQDPRLEGPVDAAVAQYQEASSVTINPRFPQPSLAGRQAPTMPLFGDAVSGAKDDPMAALLGGSAQ

Solvent-accessible surface area (backbone atoms only — not comparable to full-atom values): 12492 Å² total; per-residue (Å²): 137,79,90,83,88,86,79,89,81,89,78,86,82,84,88,78,89,82,87,86,77,92,70,89,79,90,80,81,86,71,48,40,32,29,26,62,89,66,52,72,39,45,56,66,47,48,51,52,25,46,52,51,31,57,52,21,54,70,62,92,58,94,53,48,67,59,53,50,50,44,49,56,57,38,40,68,55,50,51,54,36,18,53,70,66,74,43,87,85,52,73,67,56,39,52,52,50,51,54,54,48,17,70,73,59,71,32,44,80,64,96,67,74,50,72,53,39,48,51,55,47,41,49,52,51,44,52,53,52,42,53,53,44,39,73,74,38,64,80,46,49,64,59,36,53,50,47,54,52,52,45,66,76,67,58,61,52,42,61,36,68,94,43,72,40,62,38,77,90,68,82,50,77,69,42,69,70,57,97,77,69,68,74,83,61,83,72,73,61,75,63,69,76,71,73,75,83,88,93,132

Foldseek 3Di:
DDDDDDDDDDDDDDDDDDDDPDDDDPPDDDFQKQEQVRDGHHPVLLVLLLVQCVQLVNDPDPCSSVVLRLLVRQLVLLVQLCVLLVHDDDLVNLVVQSVVSSVVSVGDHPPDDRPSNSSSSRSVVSVVVSVVSCVVPVVSVVSSVVSQVVCLVSIPMDGDLVDWAADHVRPDDTHRDDVPNPDPPPPPPPVVVVPPDDDD

Nearest PDB structures (foldseek):
  6nct-assembly1_B  TM=2.327E-01  e=3.813E+00  Homo sapiens
  3m3w-assembly1_A  TM=2.455E-01  e=4.484E+00  Mus musculus
  5sxc-assembly1_B  TM=2.489E-01  e=9.547E+00  Homo sapiens
  3j96-assembly1_M  TM=2.279E-01  e=8.570E+00  Rattus norvegicus

Mean predicted aligned error: 13.69 Å

Radius of gyration: 24.98 Å; Cα contacts (8 Å, |Δi|>4): 198; chains: 1; bounding box: 44×71×101 Å